Protein AF-A0AAN6DEC3-F1 (afdb_monomer)

Secondary structure (DSSP, 8-state):
-PPP----EE---GGGGGGEESS---SHHHHHHHHHHHEESPPPHHHHHHS-PPEEHHHHHHHHHHHHHT--EEEEEEEESS---BTTSS-SS-TT--B-S-EE-HHHHHHHHHHHHHHHHHTT--EEEEEES-HHHHHHHHHHH--STT-EEETT--S-HHHHHHHHHH-TT-EE---IIIIIHHHHHHHHHHHHHTT--

Solvent-accessible surface area (backbone atoms only — not comparable to full-atom values): 11389 Å² total; per-residue (Å²): 131,84,76,79,84,82,74,54,58,51,60,61,40,44,89,54,45,78,49,47,29,97,54,86,50,91,47,73,68,51,39,51,50,52,48,50,73,41,26,46,56,70,68,51,72,68,37,58,68,43,35,74,76,37,40,38,42,69,64,51,48,58,50,50,54,59,51,49,75,82,43,57,37,33,15,51,24,28,47,54,70,77,60,47,45,29,38,58,44,54,91,64,92,72,79,84,59,54,67,42,85,27,21,65,36,67,67,59,32,47,53,56,32,52,54,53,46,50,52,25,53,77,68,72,31,45,34,38,32,43,55,37,94,44,62,67,65,51,48,53,55,44,65,73,63,49,81,67,70,58,31,51,27,35,40,56,60,74,70,55,54,72,63,45,51,54,46,46,74,77,22,79,55,62,41,73,43,78,40,66,87,74,28,47,80,77,40,41,71,41,53,52,53,57,61,50,54,70,77,78,114

Sequence (201 aa):
MQVPAVIPSYGIHPWYSHLFSFVPVNTEEEKRKHYHEILNPAPTEELLTNLPMPIYLEDHIRTIERYLEAGGTIGEIGLDKVFRVPNSGFMGPLEGSGLSSCRVSMDHQVSIFETFLRMAQAKNKPVSIHCVGCHGKLFDSVQKIVKSPGLVTLHSYSGSYDQFKLWMKQYPDIRLSVSKVLNLDRYKDTLQKISIAKNDI

Foldseek 3Di:
DPDPDDADAAADAQLCLLLADCDAFDDLVSLQVSQQVFKPPGDDPLLSVLADGRDYVVVVVVVVVVVCVVPHAHDDAEDAPPDAQFSNNHDDPPPDRGGDPMDTHRVSSLVRRLVSLQVCQVVVGAYEYEDDPPLVSRLVSNLVRHQDAQRAEYEQDDDALVSVVSVCVRHVNYHYDHDCVRDCVPPVVRVVVVVVVVVVD

Mean predicted aligned error: 5.82 Å

Nearest PDB structures (foldseek):
  1j6o-assembly1_A  TM=8.241E-01  e=1.339E-04  Thermotoga maritima
  2gzx-assembly2_B  TM=8.456E-01  e=1.256E-04  Staphylococcus aureus subsp. aureus MW2
  8efg-assembly1_A  TM=7.103E-01  e=9.881E-04  Homo sapiens
  3rcm-assembly1_A  TM=7.101E-01  e=1.765E-03  Pseudomonas putida KT2440
  2xio-assembly1_A  TM=4.792E-01  e=6.712E-04  Homo sapiens

Organism: Pichia angusta (NCBI:txid870730)

Structure (mmCIF, N/CA/C/O backbone):
data_AF-A0AAN6DEC3-F1
#
_entry.id   AF-A0AAN6DEC3-F1
#
loop_
_atom_site.group_PDB
_atom_site.id
_atom_site.type_symbol
_atom_site.label_atom_id
_atom_site.label_alt_id
_atom_site.label_comp_id
_atom_site.label_asy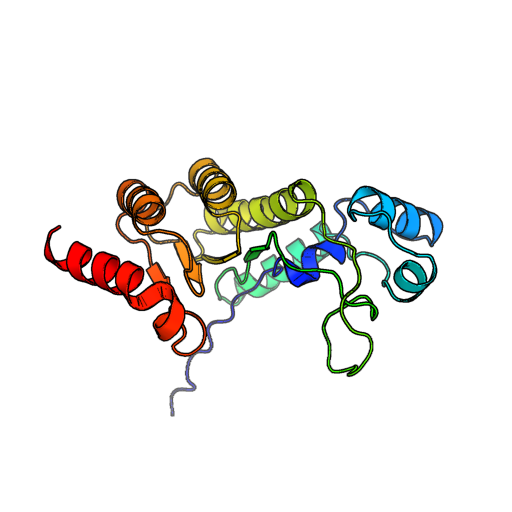m_id
_atom_site.label_entity_id
_atom_site.label_seq_id
_atom_site.pdbx_PDB_ins_code
_atom_site.Cartn_x
_atom_site.Cartn_y
_atom_site.Cartn_z
_atom_site.occupancy
_atom_site.B_iso_or_equiv
_atom_site.auth_seq_id
_atom_site.auth_comp_id
_atom_site.auth_asym_id
_atom_site.auth_atom_id
_atom_site.pdbx_PDB_model_num
ATOM 1 N N . MET A 1 1 ? 4.492 -25.015 28.027 1.00 47.81 1 MET A N 1
ATOM 2 C CA . MET A 1 1 ? 4.536 -23.578 27.682 1.00 47.81 1 MET A CA 1
ATOM 3 C C . MET A 1 1 ? 3.671 -23.376 26.455 1.00 47.81 1 MET A C 1
ATOM 5 O O . MET A 1 1 ? 3.888 -24.073 25.473 1.00 47.81 1 MET A O 1
ATOM 9 N N . GLN A 1 2 ? 2.654 -22.521 26.531 1.00 50.44 2 GLN A N 1
ATOM 10 C CA . GLN A 1 2 ? 1.834 -22.176 25.371 1.00 50.44 2 GLN A CA 1
ATOM 11 C C . GLN A 1 2 ? 2.711 -21.317 24.454 1.00 50.44 2 GLN A C 1
ATOM 13 O O . GLN A 1 2 ? 3.199 -20.273 24.884 1.00 50.44 2 GLN A O 1
ATOM 18 N N . VAL A 1 3 ? 3.008 -21.799 23.247 1.00 52.06 3 VAL A N 1
ATOM 19 C CA . VAL A 1 3 ? 3.747 -21.005 22.257 1.00 52.06 3 VAL A CA 1
ATOM 20 C C . VAL A 1 3 ? 2.911 -19.747 21.993 1.00 52.06 3 VAL A C 1
ATOM 22 O O . VAL A 1 3 ? 1.715 -19.893 21.724 1.00 52.06 3 VAL A O 1
ATOM 25 N N . PRO A 1 4 ? 3.465 -18.527 22.120 1.00 53.12 4 PRO A N 1
ATOM 26 C CA . PRO A 1 4 ? 2.698 -17.322 21.844 1.00 53.12 4 PRO A CA 1
ATOM 27 C C . PRO A 1 4 ? 2.177 -17.372 20.405 1.00 53.12 4 PRO A C 1
ATOM 29 O O . PRO A 1 4 ? 2.936 -17.627 19.469 1.00 53.12 4 PRO A O 1
ATOM 32 N N . ALA A 1 5 ? 0.871 -17.165 20.238 1.00 79.88 5 ALA A N 1
ATOM 33 C CA . ALA A 1 5 ? 0.244 -17.134 18.927 1.00 79.88 5 ALA A CA 1
ATOM 34 C C . ALA A 1 5 ? 0.744 -15.897 18.167 1.00 79.88 5 ALA A C 1
ATOM 36 O O . ALA A 1 5 ? 0.392 -14.765 18.498 1.00 79.88 5 ALA A O 1
ATOM 37 N N . VAL A 1 6 ? 1.591 -16.112 17.162 1.00 85.19 6 VAL A N 1
ATOM 38 C CA . VAL A 1 6 ? 2.001 -15.061 16.228 1.00 85.19 6 VAL A CA 1
ATOM 39 C C . VAL A 1 6 ? 0.853 -14.835 15.248 1.00 85.19 6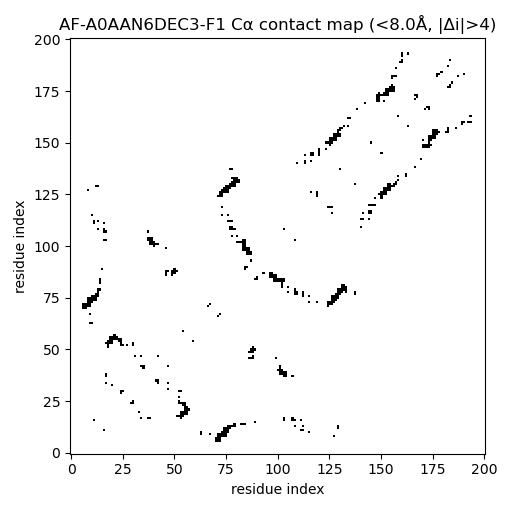 VAL A C 1
ATOM 41 O O . VAL A 1 6 ? 0.439 -15.766 14.563 1.00 85.19 6 VAL A O 1
ATOM 44 N N . ILE A 1 7 ? 0.338 -13.605 15.178 1.00 89.38 7 ILE A N 1
ATOM 45 C CA . ILE A 1 7 ? -0.691 -13.210 14.208 1.00 89.38 7 ILE A CA 1
ATOM 46 C C . ILE A 1 7 ? -0.013 -12.365 13.120 1.00 89.38 7 ILE A C 1
ATOM 48 O O . ILE A 1 7 ? 0.288 -11.194 13.364 1.00 89.38 7 ILE A O 1
ATOM 52 N N . PRO A 1 8 ? 0.270 -12.939 11.940 1.00 93.56 8 PRO A N 1
ATOM 53 C CA . PRO A 1 8 ? 0.904 -12.210 10.850 1.00 93.56 8 PRO A CA 1
ATOM 54 C C . PRO A 1 8 ? -0.086 -11.269 10.156 1.00 93.56 8 PRO A C 1
ATOM 56 O O . PRO A 1 8 ? -1.290 -11.528 10.112 1.00 93.56 8 PRO A O 1
ATOM 59 N N . SER A 1 9 ? 0.440 -10.186 9.582 1.00 94.94 9 SER A N 1
ATOM 60 C CA . SER A 1 9 ? -0.286 -9.332 8.638 1.00 94.94 9 SER A CA 1
ATOM 61 C C . SER A 1 9 ? 0.292 -9.511 7.241 1.00 94.94 9 SER A C 1
ATOM 63 O O . SER A 1 9 ? 1.513 -9.558 7.091 1.00 94.94 9 SER A O 1
ATOM 65 N N . TYR A 1 10 ? -0.579 -9.601 6.238 1.00 97.12 10 TYR A N 1
ATOM 66 C CA . TYR A 1 10 ? -0.183 -9.762 4.841 1.00 97.12 10 TYR A CA 1
ATOM 67 C C . TYR A 1 10 ? -0.698 -8.606 3.984 1.00 97.12 10 TYR A C 1
ATOM 69 O O . TYR A 1 10 ? -1.881 -8.263 4.028 1.00 97.12 10 TYR A O 1
ATOM 77 N N . GLY A 1 11 ? 0.182 -7.996 3.197 1.00 97.06 11 GLY A N 1
ATOM 78 C CA . GLY A 1 11 ? -0.135 -6.801 2.428 1.00 97.06 11 GLY A CA 1
ATOM 79 C C . GLY A 1 11 ? 1.033 -6.327 1.575 1.00 97.06 11 GLY A C 1
ATOM 80 O O . GLY A 1 11 ? 2.146 -6.839 1.687 1.00 97.06 11 GLY A O 1
ATOM 81 N N . ILE A 1 12 ? 0.766 -5.321 0.745 1.00 98.06 12 ILE A N 1
ATOM 82 C CA . ILE A 1 12 ? 1.788 -4.571 0.015 1.00 98.06 12 ILE A CA 1
ATOM 83 C C . ILE A 1 12 ? 1.875 -3.172 0.619 1.00 98.06 12 ILE A C 1
ATOM 85 O O . ILE A 1 12 ? 0.970 -2.350 0.446 1.00 98.06 12 ILE A O 1
ATOM 89 N N . HIS A 1 13 ? 2.990 -2.890 1.292 1.00 97.69 13 HIS A N 1
ATOM 90 C CA . HIS A 1 13 ? 3.284 -1.544 1.772 1.00 97.69 13 HIS A CA 1
ATOM 91 C C . HIS A 1 13 ? 3.466 -0.600 0.567 1.00 97.69 13 HIS A C 1
ATOM 93 O O . HIS A 1 13 ? 4.107 -1.002 -0.410 1.00 97.69 13 HIS A O 1
ATOM 99 N N . PRO A 1 14 ? 2.978 0.659 0.600 1.00 97.56 14 PRO A N 1
ATOM 100 C CA . PRO A 1 14 ? 3.030 1.574 -0.551 1.00 97.56 14 PRO A CA 1
ATOM 101 C C . PRO A 1 14 ? 4.435 1.792 -1.123 1.00 97.56 14 PRO A C 1
ATOM 103 O O . PRO A 1 14 ? 4.586 2.035 -2.318 1.00 97.56 14 PRO A O 1
ATOM 106 N N . TRP A 1 15 ? 5.470 1.636 -0.302 1.00 96.19 15 TRP A N 1
ATOM 107 C CA . TRP A 1 15 ? 6.874 1.692 -0.728 1.00 96.19 15 TRP A CA 1
ATOM 108 C C . TRP A 1 15 ? 7.273 0.635 -1.759 1.00 96.19 15 TRP A C 1
ATOM 110 O O . TRP A 1 15 ? 8.240 0.834 -2.485 1.00 96.19 15 TRP A O 1
ATOM 120 N N . TYR A 1 16 ? 6.548 -0.479 -1.820 1.00 97.44 16 TYR A N 1
ATOM 121 C CA . TYR A 1 16 ? 6.802 -1.577 -2.751 1.00 97.44 16 TYR A CA 1
ATOM 122 C C . TYR A 1 16 ? 5.736 -1.673 -3.844 1.00 97.44 16 TYR A C 1
ATOM 124 O O . TYR A 1 16 ? 5.770 -2.598 -4.644 1.00 97.44 16 TYR A O 1
ATOM 132 N N . SER A 1 17 ? 4.790 -0.730 -3.900 1.00 98.06 17 SER A N 1
ATOM 133 C CA . SER A 1 17 ? 3.681 -0.749 -4.865 1.00 98.06 17 SER A CA 1
ATOM 134 C C . SER A 1 17 ? 4.140 -0.750 -6.329 1.00 98.06 17 SER A C 1
ATOM 136 O O . SER A 1 17 ? 3.476 -1.341 -7.176 1.00 98.06 17 SER A O 1
ATOM 138 N N . HIS A 1 18 ? 5.300 -0.159 -6.636 1.00 98.12 18 HIS A N 1
ATOM 139 C CA . HIS A 1 18 ? 5.884 -0.190 -7.980 1.00 98.12 18 HIS A CA 1
ATOM 140 C C . HIS A 1 18 ? 6.372 -1.569 -8.410 1.00 98.12 18 HIS A C 1
ATOM 142 O O . HIS A 1 18 ? 6.595 -1.787 -9.590 1.00 98.12 18 HIS A O 1
ATOM 148 N N . LEU A 1 19 ? 6.555 -2.508 -7.486 1.00 98.00 19 LEU A N 1
ATOM 149 C CA . LEU A 1 19 ? 6.985 -3.862 -7.827 1.00 98.00 19 LEU A CA 1
ATOM 150 C C . LEU A 1 19 ? 5.841 -4.725 -8.369 1.00 98.00 19 LEU A C 1
ATOM 152 O O . LEU A 1 19 ? 6.076 -5.891 -8.665 1.00 98.00 19 LEU A O 1
ATOM 156 N N . PHE A 1 20 ? 4.622 -4.190 -8.481 1.00 98.62 20 PHE A N 1
ATOM 157 C CA . PHE A 1 20 ? 3.431 -4.951 -8.844 1.00 98.62 20 PHE A CA 1
ATOM 158 C C . PHE A 1 20 ? 2.724 -4.376 -10.067 1.00 98.62 20 PHE A C 1
ATOM 160 O O . PHE A 1 20 ? 2.549 -3.164 -10.187 1.00 98.62 20 PHE A O 1
ATOM 167 N N . SER A 1 21 ? 2.245 -5.274 -10.927 1.00 98.56 21 SER A N 1
ATOM 168 C CA . SER A 1 21 ? 1.471 -4.966 -12.129 1.00 98.56 21 SER A CA 1
ATOM 169 C C . SER A 1 21 ? 0.110 -5.665 -12.108 1.00 98.56 21 SER A C 1
ATOM 171 O O . SER A 1 21 ? -0.006 -6.789 -11.626 1.00 98.56 21 SER A O 1
ATOM 173 N N . PHE A 1 22 ? -0.907 -5.013 -12.675 1.00 98.44 22 PHE A N 1
ATOM 174 C CA . PHE A 1 22 ? -2.253 -5.573 -12.893 1.00 98.44 22 PHE A CA 1
ATOM 175 C C . PHE A 1 22 ? -2.365 -6.405 -14.177 1.00 98.44 22 PHE A C 1
ATOM 177 O O . PHE A 1 22 ? -3.416 -6.964 -14.478 1.00 98.44 22 PHE A O 1
ATOM 184 N N . VAL A 1 23 ? -1.292 -6.463 -14.965 1.00 97.69 23 VAL A N 1
ATOM 185 C CA . VAL A 1 23 ? -1.178 -7.321 -16.147 1.00 97.69 23 VAL A CA 1
ATOM 186 C C . VAL A 1 23 ? 0.123 -8.118 -16.071 1.00 97.69 23 VAL A C 1
ATOM 188 O O . VAL A 1 23 ? 1.100 -7.608 -15.510 1.00 97.69 23 VAL A O 1
ATOM 191 N N . PRO A 1 24 ? 0.176 -9.342 -16.620 1.00 97.94 24 PRO A N 1
ATOM 192 C CA . PRO A 1 24 ? 1.424 -10.091 -16.701 1.00 97.94 24 PRO A CA 1
ATOM 193 C C . PRO A 1 24 ? 2.493 -9.304 -17.468 1.00 97.94 24 PRO A C 1
ATOM 195 O O . PRO A 1 24 ? 2.210 -8.753 -18.530 1.00 97.94 24 PRO A O 1
ATOM 198 N N . VAL A 1 25 ? 3.713 -9.272 -16.933 1.00 97.50 25 VAL A N 1
ATOM 199 C CA . VAL A 1 25 ? 4.882 -8.638 -17.555 1.00 97.50 25 VAL A CA 1
ATOM 200 C C . VAL A 1 25 ? 5.955 -9.709 -17.696 1.00 97.50 25 VAL A C 1
ATOM 202 O O . VAL A 1 25 ? 6.420 -10.243 -16.692 1.00 97.50 25 VAL A O 1
ATOM 205 N N . ASN A 1 26 ? 6.316 -10.060 -18.930 1.00 96.69 26 ASN A N 1
ATOM 206 C CA . ASN A 1 26 ? 7.203 -11.194 -19.215 1.00 96.69 26 ASN A CA 1
ATOM 207 C C . ASN A 1 26 ? 8.437 -10.802 -20.035 1.00 96.69 26 ASN A C 1
ATOM 209 O O . ASN A 1 26 ? 9.355 -11.606 -20.195 1.00 96.69 26 ASN A O 1
ATOM 213 N N . THR A 1 27 ? 8.473 -9.577 -20.556 1.00 98.12 27 THR A N 1
ATOM 214 C CA . THR A 1 27 ? 9.559 -9.070 -21.396 1.00 98.12 27 THR A CA 1
ATOM 215 C C . THR A 1 27 ? 10.131 -7.764 -20.854 1.00 98.12 27 THR A C 1
ATOM 217 O O . THR A 1 27 ? 9.484 -7.021 -20.115 1.00 98.12 27 THR A O 1
ATOM 220 N N . GLU A 1 28 ? 11.360 -7.449 -21.259 1.00 97.81 28 GLU A N 1
ATOM 221 C CA . GLU A 1 28 ? 12.019 -6.190 -20.899 1.00 97.81 28 GLU A CA 1
ATOM 222 C C . GLU A 1 28 ? 11.305 -4.957 -21.478 1.00 97.81 28 GLU A C 1
ATOM 224 O O . GLU A 1 28 ? 11.294 -3.898 -20.851 1.00 97.81 28 GLU A O 1
ATOM 229 N N . GLU A 1 29 ? 10.670 -5.084 -22.646 1.00 98.12 29 GLU A N 1
ATOM 230 C CA . GLU A 1 29 ? 9.872 -4.009 -23.248 1.00 98.12 29 GLU A CA 1
ATOM 231 C C . GLU A 1 29 ? 8.617 -3.715 -22.415 1.00 98.12 29 GLU A C 1
ATOM 233 O O . GLU A 1 29 ? 8.357 -2.561 -22.066 1.00 98.12 29 GLU A O 1
ATOM 238 N N . GLU A 1 30 ? 7.881 -4.755 -22.009 1.00 98.50 30 GLU A N 1
ATOM 239 C CA . GLU A 1 30 ? 6.718 -4.612 -21.128 1.00 98.50 30 GLU A CA 1
ATOM 240 C C . GLU A 1 30 ? 7.121 -4.062 -19.752 1.00 98.50 30 GLU A C 1
ATOM 242 O O . GLU A 1 30 ? 6.424 -3.201 -19.213 1.00 98.50 30 GLU A O 1
ATOM 247 N N . LYS A 1 31 ? 8.268 -4.494 -19.204 1.00 98.38 31 LYS A N 1
ATOM 248 C CA . LYS A 1 31 ? 8.827 -3.958 -17.952 1.00 98.38 31 LYS A CA 1
ATOM 249 C C . LYS A 1 31 ? 9.044 -2.452 -18.044 1.00 98.38 31 LYS A C 1
ATOM 251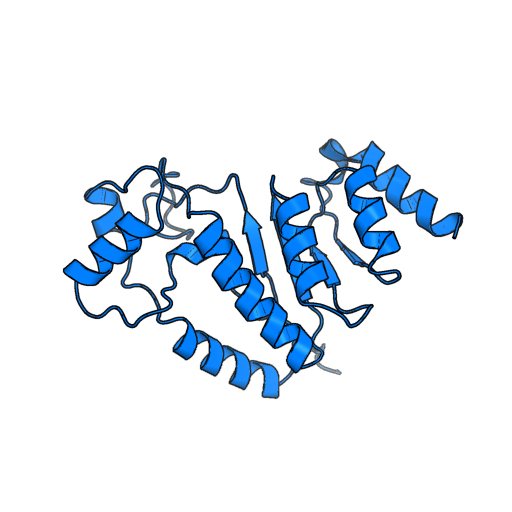 O O . LYS A 1 31 ? 8.600 -1.701 -17.175 1.00 98.38 31 LYS A O 1
ATOM 256 N N . ARG A 1 32 ? 9.723 -2.002 -19.101 1.00 98.38 32 ARG A N 1
ATOM 257 C CA . ARG A 1 32 ? 10.001 -0.580 -19.342 1.00 98.38 32 ARG A CA 1
ATOM 258 C C . ARG A 1 32 ? 8.712 0.213 -19.476 1.00 98.38 32 ARG A C 1
ATOM 260 O O . ARG A 1 32 ? 8.569 1.242 -18.820 1.00 98.38 32 ARG A O 1
ATOM 267 N N . LYS A 1 33 ? 7.764 -0.292 -20.268 1.00 98.44 33 LYS A N 1
ATOM 268 C CA . LYS A 1 33 ? 6.444 0.318 -20.437 1.00 98.44 33 LYS A CA 1
ATOM 269 C C . LYS A 1 33 ? 5.727 0.482 -19.095 1.00 98.44 33 LYS A C 1
ATOM 271 O O . LYS A 1 33 ? 5.336 1.596 -18.762 1.00 98.44 33 LYS A O 1
ATOM 276 N N . HIS A 1 34 ? 5.640 -0.584 -18.300 1.00 98.56 34 HIS A N 1
ATOM 277 C CA . HIS A 1 34 ? 5.010 -0.554 -16.982 1.00 98.56 34 HIS A CA 1
ATOM 278 C C . HIS A 1 34 ? 5.617 0.532 -16.083 1.00 98.56 34 HIS A C 1
ATOM 280 O O . HIS A 1 34 ? 4.899 1.382 -15.561 1.00 98.56 34 HIS A O 1
ATOM 286 N N . TYR A 1 35 ? 6.946 0.558 -15.937 1.00 98.56 35 TYR A N 1
ATOM 287 C CA . TYR A 1 35 ? 7.601 1.540 -15.072 1.00 98.56 35 TYR A CA 1
ATOM 288 C C . TYR A 1 35 ? 7.497 2.976 -15.589 1.00 98.56 35 TYR A C 1
ATOM 290 O O . TYR A 1 35 ? 7.357 3.891 -14.779 1.00 98.56 35 TYR A O 1
ATOM 298 N N . HIS A 1 36 ? 7.514 3.196 -16.905 1.00 98.50 36 HIS A N 1
ATOM 299 C CA . HIS A 1 36 ? 7.251 4.518 -17.479 1.00 98.50 36 HIS A CA 1
ATOM 300 C C . HIS A 1 36 ? 5.820 5.004 -17.225 1.00 98.50 36 HIS A C 1
ATOM 302 O O . HIS A 1 36 ? 5.616 6.202 -17.050 1.00 98.50 36 HIS A O 1
ATOM 308 N N . GLU A 1 37 ? 4.840 4.101 -17.192 1.00 98.44 37 GLU A N 1
ATOM 309 C CA . GLU A 1 37 ? 3.439 4.442 -16.934 1.00 98.44 37 GLU A CA 1
ATOM 310 C C . GLU A 1 37 ? 3.187 4.800 -15.464 1.00 98.44 37 GLU A C 1
ATOM 312 O O . GLU A 1 37 ? 2.420 5.720 -15.170 1.00 98.44 37 GLU A O 1
ATOM 317 N N . ILE A 1 38 ? 3.823 4.088 -14.528 1.00 98.44 38 ILE A N 1
ATOM 318 C CA . ILE A 1 38 ? 3.517 4.235 -13.099 1.00 98.44 38 ILE A CA 1
ATOM 319 C C . ILE A 1 38 ? 4.483 5.142 -12.336 1.00 98.44 38 ILE A C 1
ATOM 321 O O . ILE A 1 38 ? 4.173 5.498 -11.201 1.00 98.44 38 ILE A O 1
ATOM 325 N N . LEU A 1 39 ? 5.645 5.505 -12.888 1.00 98.44 39 LEU A N 1
ATOM 326 C CA . LEU A 1 39 ? 6.629 6.345 -12.199 1.00 98.44 39 LEU A CA 1
ATOM 327 C C . LEU A 1 39 ? 6.639 7.777 -12.738 1.00 98.44 39 LEU A C 1
ATOM 329 O O . LEU A 1 39 ? 6.649 8.014 -13.942 1.00 98.44 39 LEU A O 1
ATOM 333 N N . ASN A 1 40 ? 6.678 8.742 -11.818 1.00 96.94 40 ASN A N 1
ATOM 334 C CA . ASN A 1 40 ? 6.791 10.161 -12.138 1.00 96.94 40 ASN A CA 1
ATOM 335 C C . ASN A 1 40 ? 7.842 10.863 -11.247 1.00 96.94 40 ASN A C 1
ATOM 337 O O . ASN A 1 40 ? 7.754 10.755 -10.016 1.00 96.94 40 ASN A O 1
ATOM 341 N N . PRO A 1 41 ? 8.803 11.625 -11.811 1.00 97.38 41 PRO A N 1
ATOM 342 C CA . PRO A 1 41 ? 9.109 11.751 -13.245 1.00 97.38 41 PRO A CA 1
ATOM 343 C C . PRO A 1 41 ? 9.465 10.404 -13.888 1.00 97.38 41 PRO A C 1
ATOM 345 O O . PRO A 1 41 ? 9.646 9.416 -13.179 1.00 97.38 41 PRO A O 1
ATOM 348 N N . ALA A 1 42 ? 9.542 10.375 -15.222 1.00 96.81 42 ALA A N 1
ATOM 349 C CA . ALA A 1 42 ? 9.923 9.174 -15.957 1.00 96.81 42 ALA A CA 1
ATOM 350 C C . ALA A 1 42 ? 11.271 8.618 -15.440 1.00 96.81 42 ALA A C 1
ATOM 352 O O . ALA A 1 42 ? 12.191 9.406 -15.183 1.00 96.81 42 ALA A O 1
ATOM 353 N N . PRO A 1 43 ? 11.397 7.288 -15.275 1.00 97.38 43 PRO A N 1
ATOM 354 C CA . PRO A 1 43 ? 12.601 6.668 -14.739 1.00 97.38 43 PRO A CA 1
ATOM 355 C C . PRO A 1 43 ? 13.784 6.796 -15.703 1.00 97.38 43 PRO A C 1
ATOM 357 O O . PRO A 1 43 ? 13.616 6.844 -16.920 1.00 97.38 43 PRO A O 1
ATOM 360 N N . THR A 1 44 ? 14.996 6.843 -15.146 1.00 96.56 44 THR A N 1
ATOM 361 C CA . THR A 1 44 ? 16.238 6.779 -15.925 1.00 96.56 44 THR A CA 1
ATOM 362 C C . THR A 1 44 ? 16.522 5.344 -16.371 1.00 96.56 44 THR A C 1
ATOM 364 O O . THR A 1 44 ? 16.067 4.386 -15.747 1.00 96.56 44 THR A O 1
ATOM 367 N N . GLU A 1 45 ? 17.344 5.183 -17.408 1.00 95.56 45 GLU A N 1
ATOM 368 C CA . GLU A 1 45 ? 17.809 3.867 -17.875 1.00 95.56 45 GLU A CA 1
ATOM 369 C C . GLU A 1 45 ? 18.540 3.067 -16.787 1.00 95.56 45 GLU A C 1
ATOM 371 O O . GLU A 1 45 ? 18.370 1.852 -16.672 1.00 95.56 45 GLU A O 1
ATOM 376 N N . GLU A 1 46 ? 19.310 3.756 -15.944 1.00 94.31 46 GLU A N 1
ATOM 377 C CA . GLU A 1 46 ? 19.982 3.154 -14.791 1.00 94.31 46 GLU A CA 1
ATOM 378 C C . GLU A 1 46 ? 18.966 2.585 -13.791 1.00 94.31 46 GLU A C 1
ATOM 380 O O . GLU A 1 46 ? 19.072 1.429 -13.382 1.00 94.31 46 GLU A O 1
ATOM 385 N N . LEU A 1 47 ? 17.927 3.358 -13.453 1.00 95.44 47 LEU A N 1
ATOM 386 C CA . LEU A 1 47 ? 16.877 2.895 -12.550 1.00 95.44 47 LEU A CA 1
ATOM 387 C C . LEU A 1 47 ? 16.098 1.718 -13.156 1.00 95.44 47 LEU A C 1
ATOM 389 O O . LEU A 1 47 ? 15.844 0.741 -12.460 1.00 95.44 47 LEU A O 1
ATOM 393 N N . LEU A 1 48 ? 15.755 1.778 -14.446 1.00 96.75 48 LEU A N 1
ATOM 394 C CA . LEU A 1 48 ? 15.069 0.691 -15.159 1.00 96.75 48 LEU A CA 1
ATOM 395 C C . LEU A 1 48 ? 15.879 -0.610 -15.184 1.00 96.75 48 LEU A C 1
ATOM 397 O O . LEU A 1 48 ? 15.293 -1.692 -15.155 1.00 96.75 48 LEU A O 1
ATOM 401 N N . THR A 1 49 ? 17.208 -0.509 -15.220 1.00 94.94 49 THR A N 1
ATOM 402 C CA . THR A 1 49 ? 18.110 -1.667 -15.155 1.00 94.94 49 THR A CA 1
ATOM 403 C C . THR A 1 49 ? 18.083 -2.316 -13.771 1.00 94.94 49 THR A C 1
ATOM 405 O O . THR A 1 49 ? 18.082 -3.541 -13.667 1.00 94.94 49 THR A O 1
ATOM 408 N N . ASN A 1 50 ? 18.009 -1.507 -12.711 1.00 94.19 50 ASN A N 1
ATOM 409 C CA . ASN A 1 50 ? 17.967 -1.987 -11.328 1.00 94.19 50 ASN A CA 1
ATOM 410 C C . ASN A 1 50 ? 16.574 -2.473 -10.893 1.00 94.19 50 ASN A C 1
ATOM 412 O O . ASN A 1 50 ? 16.450 -3.231 -9.930 1.00 94.19 50 ASN A O 1
ATOM 416 N N . LEU A 1 51 ? 15.516 -2.025 -11.570 1.00 95.81 51 LEU A N 1
ATOM 417 C CA . LEU A 1 51 ? 14.151 -2.446 -11.287 1.00 95.81 51 LEU A CA 1
ATOM 418 C C . LEU A 1 51 ? 13.902 -3.889 -11.775 1.00 95.81 51 LEU A C 1
ATOM 420 O O . LEU A 1 51 ? 14.214 -4.221 -12.926 1.00 95.81 51 LEU A O 1
ATOM 424 N N . PRO A 1 52 ? 13.329 -4.758 -10.921 1.00 95.94 52 PRO A N 1
ATOM 425 C CA . PRO A 1 52 ? 13.063 -6.147 -11.278 1.00 95.94 52 PRO A CA 1
ATOM 426 C C . PRO A 1 52 ? 11.875 -6.264 -12.241 1.00 95.94 52 PRO A C 1
ATOM 428 O O . PRO A 1 52 ? 11.178 -5.293 -12.520 1.00 95.94 52 PRO A O 1
ATOM 431 N N . MET A 1 53 ? 11.605 -7.476 -12.730 1.00 97.56 53 MET A N 1
ATOM 432 C CA . MET A 1 53 ? 10.344 -7.750 -13.422 1.00 97.56 53 MET A CA 1
ATOM 433 C C . MET A 1 53 ? 9.165 -7.550 -12.445 1.00 97.56 53 MET A C 1
ATOM 435 O O . MET A 1 53 ? 9.212 -8.112 -11.344 1.00 97.56 53 MET A O 1
ATOM 439 N N . PRO A 1 54 ? 8.124 -6.774 -12.802 1.00 98.12 54 PRO A N 1
ATOM 440 C CA . PRO A 1 54 ? 6.953 -6.582 -11.959 1.00 98.12 54 PRO A CA 1
ATOM 441 C C . PRO A 1 54 ? 6.261 -7.906 -11.641 1.00 98.12 54 PRO A C 1
ATOM 443 O O . PRO A 1 54 ? 6.042 -8.749 -12.509 1.00 98.12 54 PRO A O 1
ATOM 446 N N . ILE A 1 55 ? 5.873 -8.065 -10.383 1.00 98.31 55 ILE A N 1
ATOM 447 C CA . ILE A 1 55 ? 5.105 -9.204 -9.901 1.00 98.31 55 ILE A CA 1
ATOM 448 C C . ILE A 1 55 ? 3.658 -9.026 -10.356 1.00 98.31 55 ILE A C 1
ATOM 450 O O . ILE A 1 55 ? 3.043 -7.984 -10.114 1.00 98.31 55 ILE A O 1
ATOM 454 N N . TYR A 1 56 ? 3.091 -10.056 -10.981 1.00 98.56 56 TYR A N 1
ATOM 455 C CA . TYR A 1 56 ? 1.677 -10.045 -11.330 1.00 98.56 56 TYR A CA 1
ATOM 456 C C . TYR A 1 56 ? 0.822 -10.076 -10.054 1.00 98.56 56 TYR A C 1
ATOM 458 O O . TYR A 1 56 ? 0.929 -10.993 -9.231 1.00 98.56 56 TYR A O 1
ATOM 466 N N . LEU A 1 57 ? 0.012 -9.037 -9.851 1.00 98.50 57 LEU A N 1
ATOM 467 C CA . LEU A 1 57 ? -0.679 -8.791 -8.589 1.00 98.50 57 LEU A CA 1
ATOM 468 C C . LEU A 1 57 ? -1.649 -9.924 -8.240 1.00 98.50 57 LEU A C 1
ATOM 470 O O . LEU A 1 57 ? -1.713 -10.343 -7.086 1.00 98.50 57 LEU A O 1
ATOM 474 N N . GLU A 1 58 ? -2.364 -10.461 -9.222 1.00 98.19 58 GLU A N 1
ATOM 475 C CA . GLU A 1 58 ? -3.328 -11.542 -9.041 1.00 98.19 58 GLU A CA 1
ATOM 476 C C . GLU A 1 58 ? -2.663 -12.825 -8.519 1.00 98.19 58 GLU A C 1
ATOM 478 O O . GLU A 1 58 ? -3.244 -13.530 -7.691 1.00 98.19 58 GLU A O 1
ATOM 483 N N . ASP A 1 59 ? -1.431 -13.123 -8.936 1.00 97.88 59 ASP A N 1
ATOM 484 C CA . ASP A 1 59 ? -0.666 -14.276 -8.442 1.00 97.88 59 ASP A CA 1
ATOM 485 C C . ASP A 1 59 ? -0.258 -14.080 -6.977 1.00 97.88 59 ASP A C 1
ATOM 487 O O . ASP A 1 59 ? -0.340 -15.001 -6.149 1.00 97.88 59 ASP A O 1
ATOM 491 N N . HIS A 1 60 ? 0.139 -12.853 -6.636 1.00 97.81 60 HIS A N 1
ATOM 492 C CA . HIS A 1 60 ? 0.467 -12.474 -5.269 1.00 97.81 60 HIS A CA 1
ATOM 493 C C . HIS A 1 60 ? -0.768 -12.521 -4.356 1.00 97.81 60 HIS A C 1
ATOM 495 O O . HIS A 1 60 ? -0.704 -13.085 -3.263 1.00 97.81 60 HIS A O 1
ATO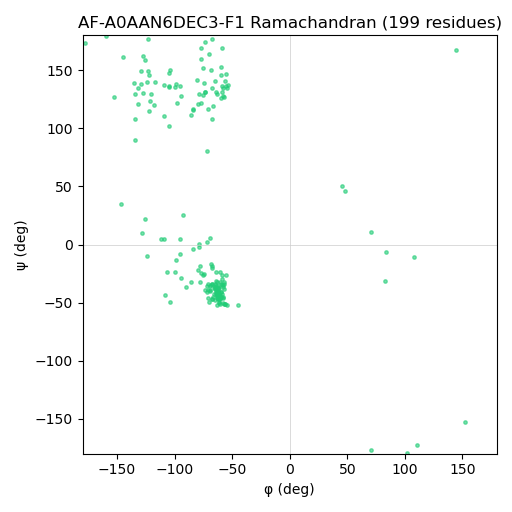M 501 N N . ILE A 1 61 ? -1.915 -12.029 -4.832 1.00 97.88 61 ILE A N 1
ATOM 502 C CA . ILE A 1 61 ? -3.207 -12.107 -4.141 1.00 97.88 61 ILE A CA 1
ATOM 503 C C . ILE A 1 61 ? -3.559 -13.555 -3.820 1.00 97.88 61 ILE A C 1
ATOM 505 O O . ILE A 1 61 ? -3.789 -13.864 -2.653 1.00 97.88 61 ILE A O 1
ATOM 509 N N . ARG A 1 62 ? -3.510 -14.465 -4.805 1.00 97.75 62 ARG A N 1
ATOM 510 C CA . ARG A 1 62 ? -3.790 -15.894 -4.565 1.00 97.75 62 ARG A CA 1
ATOM 511 C C . ARG A 1 62 ? -2.873 -16.488 -3.500 1.00 97.75 62 ARG A C 1
ATOM 513 O O . ARG A 1 62 ? -3.271 -17.387 -2.766 1.00 97.75 62 ARG A O 1
ATOM 520 N N . THR A 1 63 ? -1.638 -16.004 -3.409 1.00 96.56 63 THR A N 1
ATOM 521 C CA . THR A 1 63 ? -0.680 -16.436 -2.386 1.00 96.56 63 THR A CA 1
ATOM 522 C C . THR A 1 63 ? -1.062 -15.937 -0.995 1.00 96.56 63 THR A C 1
ATOM 524 O O . THR A 1 63 ? -1.091 -16.728 -0.054 1.00 96.56 63 THR A O 1
ATOM 527 N N . ILE A 1 64 ? -1.432 -14.664 -0.867 1.00 96.56 64 ILE A N 1
ATOM 528 C CA . ILE A 1 64 ? -1.914 -14.087 0.394 1.00 96.56 64 ILE A CA 1
ATOM 529 C C . ILE A 1 64 ? -3.207 -14.752 0.858 1.00 96.56 64 ILE A C 1
ATOM 531 O O . ILE A 1 64 ? -3.357 -15.024 2.045 1.00 96.56 64 ILE A O 1
ATOM 535 N N . GLU A 1 65 ? -4.130 -15.053 -0.056 1.00 96.19 65 GLU A N 1
ATOM 536 C CA . GLU A 1 65 ? -5.370 -15.744 0.294 1.00 96.19 65 GLU A CA 1
ATOM 537 C C . GLU A 1 65 ? -5.104 -17.101 0.945 1.00 96.19 65 GLU A C 1
ATOM 539 O O . GLU A 1 65 ? -5.702 -17.380 1.982 1.00 96.19 65 GLU A O 1
ATOM 544 N N . ARG A 1 66 ? -4.148 -17.881 0.419 1.00 95.38 66 ARG A N 1
ATOM 545 C CA . ARG A 1 66 ? -3.711 -19.141 1.044 1.00 95.38 66 ARG A CA 1
ATOM 546 C C . ARG A 1 66 ? -3.109 -18.925 2.430 1.00 95.38 66 ARG A C 1
ATOM 548 O O . ARG A 1 66 ? -3.369 -19.703 3.339 1.00 95.38 66 ARG A O 1
ATOM 555 N N . TYR A 1 67 ? -2.319 -17.870 2.633 1.00 93.19 67 TYR A N 1
ATOM 556 C CA . TYR A 1 67 ? -1.787 -17.573 3.967 1.00 93.19 67 TYR A CA 1
ATOM 557 C C . TYR A 1 67 ? -2.886 -17.193 4.961 1.00 93.19 67 TYR A C 1
ATOM 559 O O . TYR A 1 67 ? -2.844 -17.617 6.113 1.00 93.19 67 TYR A O 1
ATOM 567 N N . LEU A 1 68 ? -3.906 -16.464 4.507 1.00 92.88 68 LEU A N 1
ATOM 568 C CA . LEU A 1 68 ? -5.037 -16.058 5.341 1.00 92.88 68 LEU A CA 1
ATOM 569 C C . LEU A 1 68 ? -5.930 -17.227 5.787 1.00 92.88 68 LEU A C 1
ATOM 571 O O . LEU A 1 68 ? -6.635 -17.077 6.792 1.00 92.88 68 LEU A O 1
ATOM 575 N N . GLU A 1 69 ? -5.893 -18.374 5.096 1.00 91.06 69 GLU A N 1
ATOM 576 C CA . GLU A 1 69 ? -6.549 -19.621 5.531 1.00 91.06 69 GLU A CA 1
ATOM 577 C C . GLU A 1 69 ? -5.943 -20.154 6.836 1.00 91.06 69 GLU A C 1
ATOM 579 O O . GLU A 1 69 ? -6.670 -20.644 7.698 1.00 91.06 69 GLU A O 1
ATOM 584 N N . ALA A 1 70 ? -4.631 -19.980 7.029 1.00 88.94 70 ALA A N 1
ATOM 585 C CA . ALA A 1 70 ? -3.934 -20.332 8.267 1.00 88.94 70 ALA A CA 1
ATOM 586 C C . ALA A 1 70 ? -4.125 -19.291 9.392 1.00 88.94 70 ALA A C 1
ATOM 588 O O . ALA A 1 70 ? -3.644 -19.484 10.509 1.00 88.94 70 ALA A O 1
ATOM 589 N N . GLY A 1 71 ? -4.834 -18.192 9.118 1.00 89.38 71 GLY A N 1
ATOM 590 C CA . GLY A 1 71 ? -5.057 -17.084 10.044 1.00 89.38 71 GLY A CA 1
ATOM 591 C C . GLY A 1 71 ? -4.318 -15.805 9.643 1.00 89.38 71 GLY A C 1
ATOM 592 O O . GLY A 1 71 ? -3.770 -15.686 8.554 1.00 89.38 71 GLY A O 1
ATOM 593 N N . GLY A 1 72 ? -4.350 -14.802 10.522 1.00 92.50 72 GLY A N 1
ATOM 594 C CA . GLY A 1 72 ? -3.724 -13.499 10.277 1.00 92.50 72 GLY A CA 1
ATOM 595 C C . GLY A 1 72 ? -4.690 -12.386 9.864 1.00 92.50 72 GLY A C 1
ATOM 596 O O . GLY A 1 72 ? -5.914 -12.569 9.796 1.00 92.50 72 GLY A O 1
ATOM 597 N N . THR A 1 73 ? -4.102 -11.217 9.628 1.00 95.06 73 THR A N 1
ATOM 598 C CA . THR A 1 73 ? -4.742 -9.938 9.289 1.00 95.06 73 THR A CA 1
ATOM 599 C C . THR A 1 73 ? -4.197 -9.395 7.966 1.00 95.06 73 THR A C 1
ATOM 601 O O . THR A 1 73 ? -3.305 -9.988 7.358 1.00 95.06 73 THR A O 1
ATOM 604 N N . ILE A 1 74 ? -4.730 -8.269 7.493 1.00 97.12 74 ILE A N 1
ATOM 605 C CA . ILE A 1 74 ? -4.233 -7.605 6.282 1.00 97.12 74 ILE A CA 1
ATOM 606 C C . ILE A 1 74 ? -3.423 -6.370 6.665 1.00 97.12 74 ILE A C 1
ATOM 608 O O . ILE A 1 74 ? -3.800 -5.594 7.540 1.00 97.12 74 ILE A O 1
ATOM 612 N N . GLY A 1 75 ? -2.283 -6.190 6.017 1.00 96.25 75 GLY A N 1
ATOM 613 C CA . GLY A 1 75 ? -1.372 -5.092 6.293 1.00 96.25 75 GLY A CA 1
ATOM 614 C C . GLY A 1 75 ? 0.095 -5.501 6.153 1.00 96.25 75 GLY A C 1
ATOM 615 O O . GLY A 1 75 ? 0.415 -6.677 6.073 1.00 96.25 75 GLY A O 1
ATOM 616 N N . GLU A 1 76 ? 1.020 -4.557 6.134 1.00 96.94 76 GLU A N 1
ATOM 617 C CA . GLU A 1 76 ? 0.745 -3.122 6.069 1.00 96.94 76 GLU A CA 1
ATOM 618 C C . GLU A 1 76 ? 0.402 -2.713 4.629 1.00 96.94 76 GLU A C 1
ATOM 620 O O . GLU A 1 76 ? 1.107 -3.078 3.693 1.00 96.94 76 GLU A O 1
ATOM 625 N N . ILE A 1 77 ? -0.710 -1.997 4.447 1.00 98.38 77 ILE A N 1
ATOM 626 C CA . ILE A 1 77 ? -1.170 -1.470 3.151 1.00 98.38 77 ILE A CA 1
ATOM 627 C C . ILE A 1 77 ? -1.436 0.024 3.285 1.00 98.38 77 ILE A C 1
ATOM 629 O O . ILE A 1 77 ? -1.625 0.499 4.397 1.00 98.38 77 ILE A O 1
ATOM 633 N N . GLY A 1 78 ? -1.519 0.784 2.198 1.00 98.25 78 GLY A N 1
ATOM 634 C CA . GLY A 1 78 ? -1.902 2.191 2.306 1.00 98.25 78 GLY A CA 1
ATOM 635 C C . GLY A 1 78 ? -1.332 3.060 1.207 1.00 98.25 78 GLY A C 1
ATOM 636 O O . GLY A 1 78 ? -1.061 2.574 0.113 1.00 98.25 78 GLY A O 1
ATOM 637 N N . LEU A 1 79 ? -1.156 4.344 1.520 1.00 98.56 79 LEU A N 1
ATOM 638 C CA . LEU A 1 79 ? -0.700 5.362 0.575 1.00 98.56 79 LEU A CA 1
ATOM 639 C C . LEU A 1 79 ? 0.473 6.162 1.147 1.00 98.56 79 LEU A C 1
ATOM 641 O O . LEU A 1 79 ? 0.459 6.585 2.303 1.00 98.56 79 LEU A O 1
ATOM 645 N N . ASP A 1 80 ? 1.474 6.435 0.320 1.00 97.75 80 ASP A N 1
ATOM 646 C CA . ASP A 1 80 ? 2.606 7.281 0.676 1.00 97.75 80 ASP A CA 1
ATOM 647 C C . ASP A 1 80 ? 2.908 8.266 -0.456 1.00 97.75 80 ASP A C 1
ATOM 649 O O . ASP A 1 80 ? 3.406 7.904 -1.524 1.00 97.75 80 ASP A O 1
ATOM 653 N N . LYS A 1 81 ? 2.586 9.542 -0.221 1.00 96.81 81 LYS A N 1
ATOM 654 C CA . LYS A 1 81 ? 2.783 10.610 -1.208 1.00 96.81 81 LYS A CA 1
ATOM 655 C C . LYS A 1 81 ? 4.251 11.018 -1.346 1.00 96.81 81 LYS A C 1
ATOM 657 O O . LYS A 1 81 ? 4.633 11.586 -2.370 1.00 96.81 81 LYS A O 1
ATOM 662 N N . VAL A 1 82 ? 5.056 10.830 -0.302 1.00 94.81 82 VAL A N 1
ATOM 663 C CA . VAL A 1 82 ? 6.398 11.425 -0.223 1.00 94.81 82 VAL A CA 1
ATOM 664 C C . VAL A 1 82 ? 7.495 10.440 -0.592 1.00 94.81 82 VAL A C 1
ATOM 666 O O . VAL A 1 82 ? 8.558 10.888 -1.030 1.00 94.81 82 VAL A O 1
ATOM 669 N N . PHE A 1 83 ? 7.230 9.138 -0.458 1.00 95.38 83 PHE A N 1
ATOM 670 C CA . PHE A 1 83 ? 8.176 8.080 -0.774 1.00 95.38 83 PHE A CA 1
ATOM 671 C C . PHE A 1 83 ? 8.691 8.181 -2.210 1.00 95.38 83 PHE A C 1
ATOM 673 O O . PHE A 1 83 ? 7.936 8.420 -3.154 1.00 95.38 83 PHE A O 1
ATOM 680 N N . ARG A 1 84 ? 10.003 7.994 -2.356 1.00 96.00 84 ARG A N 1
ATOM 681 C CA . ARG A 1 84 ? 10.701 7.943 -3.639 1.00 96.00 84 ARG A CA 1
ATOM 682 C C . ARG A 1 84 ? 11.309 6.561 -3.800 1.00 96.00 84 ARG A C 1
ATOM 684 O O . ARG A 1 84 ? 11.835 6.020 -2.833 1.00 96.00 84 ARG A O 1
ATOM 691 N N . VAL A 1 85 ? 11.250 6.019 -5.011 1.00 95.56 85 VAL A N 1
ATOM 692 C CA . VAL A 1 85 ? 11.772 4.682 -5.313 1.00 95.56 85 VAL A CA 1
ATOM 693 C C . VAL A 1 85 ? 13.293 4.675 -5.094 1.00 95.56 85 VAL A C 1
ATOM 695 O O . VAL A 1 85 ? 13.962 5.593 -5.577 1.00 95.56 85 VAL A O 1
ATOM 698 N N . PRO A 1 86 ? 13.869 3.702 -4.368 1.00 94.06 86 PRO A N 1
ATOM 699 C CA . PRO A 1 86 ? 15.319 3.589 -4.206 1.00 94.06 86 PRO A CA 1
ATOM 700 C C . PRO A 1 86 ? 16.023 3.405 -5.551 1.00 94.06 86 PRO A C 1
ATOM 702 O O . PRO A 1 86 ? 15.494 2.725 -6.428 1.00 94.06 86 PRO A O 1
ATOM 705 N N . ASN A 1 87 ? 17.229 3.954 -5.719 1.00 92.25 87 ASN A N 1
ATOM 706 C CA . ASN A 1 87 ? 17.992 3.762 -6.962 1.00 92.25 87 ASN A CA 1
ATOM 707 C C . ASN A 1 87 ? 18.376 2.290 -7.190 1.00 92.25 87 ASN A C 1
ATOM 709 O O . ASN A 1 87 ? 18.539 1.868 -8.330 1.00 92.25 87 ASN A O 1
ATOM 713 N N . SER A 1 88 ? 18.444 1.490 -6.123 1.00 90.44 88 SER A N 1
ATOM 714 C CA . SER A 1 88 ? 18.578 0.026 -6.169 1.00 90.44 88 SER A CA 1
ATOM 715 C C . SER A 1 88 ? 17.311 -0.710 -6.631 1.00 90.44 88 SER A C 1
ATOM 717 O O . SER A 1 88 ? 17.282 -1.93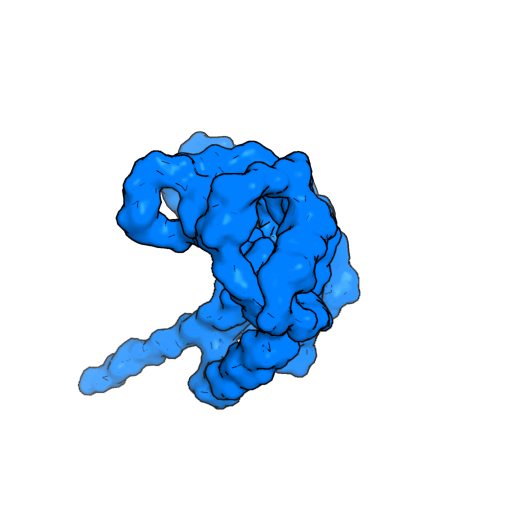4 -6.606 1.00 90.44 88 SER A O 1
ATOM 719 N N . GLY A 1 89 ? 16.233 -0.002 -6.981 1.00 88.69 89 GLY A N 1
ATOM 720 C CA . GLY A 1 89 ? 14.956 -0.576 -7.414 1.00 88.69 89 GLY A CA 1
ATOM 721 C C . GLY A 1 89 ? 14.033 -0.997 -6.266 1.00 88.69 89 GLY A C 1
ATOM 722 O O . GLY A 1 89 ? 12.816 -0.879 -6.376 1.00 88.69 89 GLY A O 1
ATOM 723 N N . PHE A 1 90 ? 14.573 -1.416 -5.125 1.00 83.50 90 PHE A N 1
ATOM 724 C CA . PHE A 1 90 ? 13.802 -1.733 -3.922 1.00 83.50 90 PHE A CA 1
ATOM 725 C C . PHE A 1 90 ? 14.568 -1.351 -2.659 1.00 83.50 90 PHE A C 1
ATOM 727 O O . PHE A 1 90 ? 15.785 -1.140 -2.681 1.00 83.50 90 PHE A O 1
ATOM 734 N N . MET A 1 91 ? 13.837 -1.236 -1.551 1.00 76.19 91 MET A N 1
ATOM 735 C CA . MET A 1 91 ? 14.437 -0.909 -0.269 1.00 76.19 91 MET A CA 1
ATOM 736 C C . MET A 1 91 ? 14.972 -2.183 0.381 1.00 76.19 91 MET A C 1
ATOM 738 O O . MET A 1 91 ? 14.217 -3.111 0.654 1.00 76.19 91 MET A O 1
ATOM 742 N N . GLY A 1 92 ? 16.285 -2.242 0.576 1.00 66.62 92 GLY A N 1
ATOM 743 C CA . GLY A 1 92 ? 16.990 -3.407 1.099 1.00 66.62 92 GLY A CA 1
ATOM 744 C C . GLY A 1 92 ? 18.354 -3.019 1.676 1.00 66.62 92 GLY A C 1
ATOM 745 O O . GLY A 1 92 ? 18.723 -1.847 1.618 1.00 66.62 92 GLY A O 1
ATOM 746 N N . PRO A 1 93 ? 19.118 -3.984 2.215 1.00 53.97 93 PRO A N 1
ATOM 747 C CA . PRO A 1 93 ? 20.396 -3.745 2.896 1.00 53.97 93 PRO A CA 1
ATOM 748 C C . PRO A 1 93 ? 21.537 -3.281 1.975 1.00 53.97 93 PRO A C 1
ATOM 750 O O . PRO A 1 93 ? 22.669 -3.155 2.430 1.00 53.97 93 PRO A O 1
ATOM 753 N N . LEU A 1 94 ? 21.266 -3.032 0.689 1.00 55.81 94 LEU A N 1
ATOM 754 C CA . LEU A 1 94 ? 22.213 -2.411 -0.234 1.00 55.81 94 LEU A CA 1
ATOM 755 C C . LEU A 1 94 ? 22.352 -0.928 0.129 1.00 55.81 94 LEU A C 1
ATOM 757 O O . LEU A 1 94 ? 21.713 -0.048 -0.452 1.00 55.81 94 LEU A O 1
ATOM 761 N N . GLU A 1 95 ? 23.160 -0.674 1.154 1.00 49.12 95 GLU A N 1
ATOM 762 C CA . GLU A 1 95 ? 23.579 0.658 1.557 1.00 49.12 95 GLU A CA 1
ATOM 763 C C . GLU A 1 95 ? 24.204 1.397 0.362 1.00 49.12 95 GLU A C 1
ATOM 765 O O . GLU A 1 95 ? 25.019 0.849 -0.377 1.00 49.12 95 GLU A O 1
ATOM 770 N N . GLY A 1 96 ? 23.821 2.662 0.170 1.00 56.91 96 GLY A N 1
ATOM 771 C CA . GLY A 1 96 ? 24.560 3.593 -0.690 1.00 56.91 96 GLY A CA 1
ATOM 772 C C . GLY A 1 96 ? 23.927 3.977 -2.029 1.00 56.91 96 GLY A C 1
ATOM 773 O O . GLY A 1 96 ? 24.383 4.951 -2.618 1.00 56.91 96 GLY A O 1
ATOM 774 N N . SER A 1 97 ? 22.858 3.324 -2.503 1.00 67.81 97 SER A N 1
ATOM 775 C CA . SER A 1 97 ? 22.240 3.729 -3.784 1.00 67.81 97 SER A CA 1
ATOM 776 C C . SER A 1 97 ? 21.430 5.033 -3.674 1.00 67.81 97 SER A C 1
ATOM 778 O O . SER A 1 97 ? 21.290 5.768 -4.648 1.00 67.81 97 SER A O 1
ATOM 780 N N . GLY A 1 98 ? 20.932 5.374 -2.480 1.00 86.06 98 GLY A N 1
ATOM 781 C CA . GLY A 1 98 ? 20.102 6.559 -2.259 1.00 86.06 98 GLY A CA 1
ATOM 782 C C . GLY A 1 98 ? 18.699 6.441 -2.869 1.00 86.06 98 GLY A C 1
ATOM 783 O O . GLY A 1 98 ? 18.298 5.409 -3.408 1.00 86.06 98 GLY A O 1
ATOM 784 N N . LEU A 1 99 ? 17.914 7.513 -2.751 1.00 91.94 99 LEU A N 1
ATOM 785 C CA . LEU A 1 99 ? 16.572 7.583 -3.333 1.00 91.94 99 LEU A CA 1
ATOM 786 C C . LEU A 1 99 ? 16.623 8.261 -4.700 1.00 91.94 99 LEU A C 1
ATOM 788 O O . LEU A 1 99 ? 17.236 9.322 -4.840 1.00 91.94 99 LEU A O 1
ATOM 792 N N . SER A 1 100 ? 15.907 7.697 -5.670 1.00 94.75 100 SER A N 1
ATOM 793 C CA . SER A 1 100 ? 15.702 8.333 -6.970 1.00 94.75 100 SER A CA 1
ATOM 794 C C . SER A 1 100 ? 14.828 9.589 -6.845 1.00 94.75 100 SER A C 1
ATOM 796 O O . SER A 1 100 ? 14.326 9.949 -5.773 1.00 94.75 100 SER A O 1
ATOM 798 N N . SER A 1 101 ? 14.622 10.290 -7.958 1.00 95.75 101 SER A N 1
ATOM 799 C CA . SER A 1 101 ? 13.602 11.340 -8.065 1.00 95.75 101 SER A CA 1
ATOM 800 C C . SER A 1 101 ? 12.186 10.778 -8.251 1.00 95.75 101 SER A C 1
ATOM 802 O O . SER A 1 101 ? 11.217 11.498 -7.993 1.00 95.75 101 SER A O 1
ATOM 804 N N . CYS A 1 102 ? 12.069 9.514 -8.670 1.00 97.06 102 CYS A N 1
ATOM 805 C CA . CYS A 1 102 ? 10.829 8.879 -9.095 1.00 97.06 102 CYS A CA 1
ATOM 806 C C . CYS A 1 102 ? 9.921 8.554 -7.912 1.00 97.06 102 CYS A C 1
ATOM 808 O O . CYS A 1 102 ? 10.360 8.055 -6.873 1.00 97.06 102 CYS A O 1
ATOM 810 N N . ARG A 1 103 ? 8.625 8.788 -8.101 1.00 97.88 103 ARG A N 1
ATOM 811 C CA . ARG A 1 103 ? 7.557 8.348 -7.204 1.00 97.88 103 ARG A CA 1
ATOM 812 C C . ARG A 1 103 ? 6.571 7.502 -7.974 1.00 97.88 103 ARG A C 1
ATOM 814 O O . ARG A 1 103 ? 6.325 7.758 -9.148 1.00 97.88 103 ARG A O 1
ATOM 821 N N . VAL A 1 104 ? 5.965 6.554 -7.278 1.00 98.25 104 VAL A N 1
ATOM 822 C CA . VAL A 1 104 ? 4.828 5.809 -7.813 1.00 98.25 104 VAL A CA 1
ATOM 823 C C . VAL A 1 104 ? 3.639 6.751 -7.943 1.00 98.25 104 VAL A C 1
ATOM 825 O O . VAL A 1 104 ? 3.359 7.528 -7.023 1.00 98.25 104 VAL A O 1
ATOM 828 N N . SER A 1 105 ? 2.944 6.688 -9.074 1.00 98.25 105 SER A N 1
ATOM 829 C CA . SER A 1 105 ? 1.727 7.442 -9.311 1.00 98.25 105 SER A CA 1
ATOM 830 C C . SER A 1 105 ? 0.713 7.119 -8.216 1.00 98.25 105 SER A C 1
ATOM 832 O O . SER A 1 105 ? 0.584 5.985 -7.743 1.00 98.25 105 SER A O 1
ATOM 834 N N . MET A 1 106 ? -0.004 8.150 -7.773 1.00 98.19 106 MET A N 1
ATOM 835 C CA . MET A 1 106 ? -0.969 7.978 -6.693 1.00 98.19 106 MET A CA 1
ATOM 836 C C . MET A 1 106 ? -2.096 7.024 -7.107 1.00 98.19 106 MET A C 1
ATOM 838 O O . MET A 1 106 ? -2.595 6.278 -6.273 1.00 98.19 106 MET A O 1
ATOM 842 N N . ASP A 1 107 ? -2.462 7.006 -8.388 1.00 98.44 107 ASP A N 1
ATOM 843 C CA . ASP A 1 107 ? -3.524 6.138 -8.898 1.00 98.44 107 ASP A CA 1
ATOM 844 C C . ASP A 1 107 ? -3.118 4.657 -8.874 1.00 98.44 107 ASP A C 1
ATOM 846 O O . ASP A 1 107 ? -3.939 3.806 -8.522 1.00 98.44 107 ASP A O 1
ATOM 850 N N . HIS A 1 108 ? -1.842 4.343 -9.136 1.00 98.69 108 HIS A N 1
ATOM 851 C CA . HIS A 1 108 ? -1.323 2.978 -8.996 1.00 98.69 108 HIS A CA 1
ATOM 852 C C . HIS A 1 108 ? -1.316 2.529 -7.529 1.00 98.69 108 HIS A C 1
ATOM 854 O O . HIS A 1 108 ? -1.815 1.447 -7.210 1.00 98.69 108 HIS A O 1
ATOM 860 N N . GLN A 1 109 ? -0.854 3.391 -6.609 1.00 98.69 109 GLN A N 1
ATOM 861 C CA . GLN A 1 109 ? -0.908 3.104 -5.167 1.00 98.69 109 GLN A CA 1
ATOM 862 C C . GLN A 1 109 ? -2.346 2.878 -4.677 1.00 98.69 109 GLN A C 1
ATOM 864 O O . GLN A 1 109 ? -2.603 1.914 -3.957 1.00 98.69 109 GLN A O 1
ATOM 869 N N . VAL A 1 110 ? -3.292 3.736 -5.084 1.00 98.75 110 VAL A N 1
ATOM 870 C CA . VAL A 1 110 ? -4.719 3.605 -4.740 1.00 98.75 110 VAL A CA 1
ATOM 871 C C . VAL A 1 110 ? -5.293 2.305 -5.275 1.00 98.75 110 VAL A C 1
ATOM 873 O O . VAL A 1 110 ? -6.004 1.625 -4.543 1.00 98.75 110 VAL A O 1
ATOM 876 N N . SER A 1 111 ? -4.971 1.926 -6.510 1.00 98.69 111 SER A N 1
ATOM 877 C CA . SER A 1 111 ? -5.492 0.695 -7.111 1.00 98.69 111 SER A CA 1
ATOM 878 C C . SER A 1 111 ? -5.048 -0.546 -6.330 1.00 98.69 111 SER A C 1
ATOM 880 O O . SER A 1 111 ? -5.870 -1.409 -6.008 1.00 98.69 111 SER A O 1
ATOM 882 N N . ILE A 1 112 ? -3.769 -0.616 -5.942 1.00 98.75 112 ILE A N 1
ATOM 883 C CA . ILE A 1 112 ? -3.252 -1.711 -5.106 1.00 98.75 112 ILE A CA 1
ATOM 884 C C . ILE A 1 112 ? -3.904 -1.671 -3.721 1.00 98.75 112 ILE A C 1
ATOM 886 O O . ILE A 1 112 ? -4.425 -2.680 -3.247 1.00 98.75 112 ILE A O 1
ATOM 890 N N . PHE A 1 113 ? -3.944 -0.501 -3.084 1.00 98.69 113 PHE A N 1
ATOM 891 C CA . PHE A 1 113 ? -4.549 -0.326 -1.766 1.00 98.69 113 PHE A CA 1
ATOM 892 C C . PHE A 1 113 ? -6.027 -0.749 -1.729 1.00 98.69 113 PHE A C 1
ATOM 894 O O . PHE A 1 113 ? -6.418 -1.549 -0.877 1.00 98.69 113 PHE A O 1
ATOM 901 N N . GLU A 1 114 ? -6.845 -0.272 -2.672 1.00 98.62 114 GLU A N 1
ATOM 902 C CA . GLU A 1 114 ? -8.260 -0.637 -2.782 1.00 98.62 114 GLU A CA 1
ATOM 903 C C . GLU A 1 114 ? -8.446 -2.145 -2.996 1.00 98.62 114 GLU A C 1
ATOM 905 O O . GLU A 1 114 ? -9.403 -2.720 -2.472 1.00 98.62 114 GLU A O 1
ATOM 910 N N . THR A 1 115 ? -7.531 -2.804 -3.711 1.00 98.50 115 THR A N 1
ATOM 911 C CA . THR A 1 115 ? -7.576 -4.259 -3.918 1.00 98.50 115 THR A CA 1
ATOM 912 C C . THR A 1 115 ? -7.480 -5.012 -2.588 1.00 98.50 115 THR A C 1
ATOM 914 O O . THR A 1 115 ? -8.314 -5.871 -2.288 1.00 98.50 115 THR A O 1
ATOM 917 N N . PHE A 1 116 ? -6.539 -4.625 -1.724 1.00 98.25 116 PHE A N 1
ATOM 918 C CA . PHE A 1 116 ? -6.408 -5.215 -0.389 1.00 98.25 116 PHE A CA 1
ATOM 919 C C . PHE A 1 116 ? -7.538 -4.816 0.567 1.00 98.25 116 PHE A C 1
ATOM 921 O O . PHE A 1 116 ? -7.969 -5.642 1.373 1.00 98.25 116 PHE A O 1
ATOM 928 N N . LEU A 1 117 ? -8.077 -3.595 0.466 1.00 97.88 117 LEU A N 1
ATOM 929 C CA . LEU A 1 117 ? -9.256 -3.197 1.244 1.00 97.88 117 LEU A CA 1
ATOM 930 C C . LEU A 1 117 ? -10.480 -4.054 0.910 1.00 97.88 117 LEU A C 1
ATOM 932 O O . LEU A 1 117 ? -11.206 -4.467 1.815 1.00 97.88 117 LEU A O 1
ATOM 936 N N . ARG A 1 118 ? -10.708 -4.346 -0.377 1.00 97.50 118 ARG A N 1
ATOM 937 C CA . ARG A 1 118 ? -11.807 -5.225 -0.808 1.00 97.50 118 ARG A CA 1
ATOM 938 C C . ARG A 1 118 ? -11.629 -6.629 -0.255 1.00 97.50 118 ARG A C 1
ATOM 940 O O . ARG A 1 118 ? -12.593 -7.195 0.253 1.00 97.50 118 ARG A O 1
ATOM 947 N N . MET A 1 119 ? -10.405 -7.156 -0.285 1.00 96.31 119 MET A N 1
ATOM 948 C CA . MET A 1 119 ? -10.087 -8.447 0.324 1.00 96.31 119 MET A CA 1
ATOM 949 C C . MET A 1 119 ? -10.376 -8.451 1.834 1.00 96.31 119 MET A C 1
ATOM 951 O O . MET A 1 119 ? -11.008 -9.383 2.333 1.00 96.31 119 MET A O 1
ATOM 955 N N . ALA A 1 120 ? -9.973 -7.400 2.553 1.00 95.56 120 ALA A N 1
ATOM 956 C CA . ALA A 1 120 ? -10.215 -7.264 3.989 1.00 95.56 120 ALA A CA 1
ATOM 957 C C . ALA A 1 120 ? -11.700 -7.209 4.335 1.00 95.56 120 ALA A C 1
ATOM 959 O O . ALA A 1 120 ? -12.148 -7.939 5.220 1.00 95.56 120 ALA A O 1
ATOM 960 N N . GLN A 1 121 ? -12.473 -6.412 3.597 1.00 95.38 121 GLN A N 1
ATOM 961 C CA . GLN A 1 121 ? -13.920 -6.332 3.762 1.00 95.38 121 GLN A CA 1
ATOM 962 C C . GLN A 1 121 ? -14.595 -7.676 3.454 1.00 95.38 121 GLN A C 1
ATOM 964 O O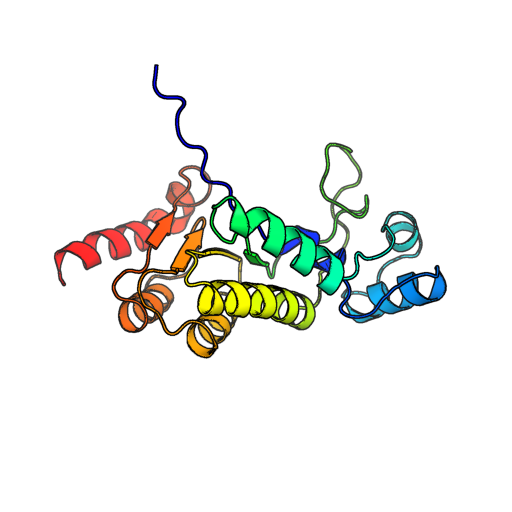 . GLN A 1 121 ? -15.435 -8.123 4.232 1.00 95.38 121 GLN A O 1
ATOM 969 N N . ALA A 1 122 ? -14.223 -8.338 2.354 1.00 94.81 122 ALA A N 1
ATOM 970 C CA . ALA A 1 122 ? -14.827 -9.603 1.937 1.00 94.81 122 ALA A CA 1
ATOM 971 C C . ALA A 1 122 ? -14.561 -10.744 2.932 1.00 94.81 122 ALA A C 1
ATOM 973 O O . ALA A 1 122 ? -15.445 -11.554 3.193 1.00 94.81 122 ALA A O 1
ATOM 974 N N . LYS A 1 123 ? -13.357 -10.797 3.514 1.00 93.38 123 LYS A N 1
ATOM 975 C CA . LYS A 1 123 ? -12.959 -11.836 4.480 1.00 93.38 123 LYS A CA 1
ATOM 976 C C . LYS A 1 123 ? -13.158 -11.418 5.944 1.00 93.38 123 LYS A C 1
ATOM 978 O O . LYS A 1 123 ? -12.752 -12.157 6.839 1.00 93.38 123 LYS A O 1
ATOM 983 N N . ASN A 1 124 ? -13.744 -10.241 6.186 1.00 93.50 124 ASN A N 1
ATOM 984 C CA . ASN A 1 124 ? -13.919 -9.628 7.506 1.00 93.50 124 ASN A CA 1
ATOM 985 C C . ASN A 1 124 ? -12.627 -9.633 8.353 1.00 93.50 124 ASN A C 1
ATOM 987 O O . ASN A 1 124 ? -12.621 -10.029 9.520 1.00 93.50 124 ASN A O 1
ATOM 991 N N . LYS A 1 125 ? -11.502 -9.249 7.739 1.00 93.75 125 LYS A N 1
ATOM 992 C CA . LYS A 1 125 ? -10.180 -9.236 8.379 1.00 93.75 125 LYS A CA 1
ATOM 993 C C . LYS A 1 125 ? -9.810 -7.822 8.834 1.00 93.75 125 LYS A C 1
ATOM 995 O O . LYS A 1 125 ? -9.973 -6.884 8.053 1.00 93.75 125 LYS A O 1
ATOM 1000 N N . PRO A 1 126 ? -9.271 -7.652 10.058 1.00 94.19 126 PRO A N 1
ATOM 1001 C CA . PRO A 1 126 ? -8.669 -6.391 10.469 1.00 94.19 126 PRO A CA 1
ATOM 1002 C C . PRO A 1 126 ? -7.567 -5.956 9.501 1.00 94.19 126 PRO A C 1
ATOM 1004 O O . PRO A 1 126 ? -6.842 -6.797 8.959 1.00 94.19 126 PRO A O 1
ATOM 1007 N N . VAL A 1 127 ? -7.435 -4.644 9.326 1.00 95.75 127 VAL A N 1
ATOM 1008 C CA . VAL A 1 127 ? -6.486 -4.015 8.418 1.00 95.75 127 VAL A CA 1
ATOM 1009 C C . VAL A 1 127 ? -5.632 -2.964 9.128 1.00 95.75 127 VAL A C 1
ATOM 1011 O O . VAL A 1 127 ? -6.151 -2.082 9.815 1.00 95.75 127 VAL A O 1
ATOM 1014 N N . SER A 1 128 ? -4.314 -3.052 8.943 1.00 96.75 128 SER A N 1
ATOM 1015 C CA . SER A 1 128 ? -3.348 -2.023 9.347 1.00 96.75 128 SER A CA 1
ATOM 1016 C C . SER A 1 128 ? -2.992 -1.142 8.150 1.00 96.75 128 SER A C 1
ATOM 1018 O O . SER A 1 128 ? -2.514 -1.653 7.133 1.00 96.75 128 SER A O 1
ATOM 1020 N N . ILE A 1 129 ? -3.235 0.167 8.269 1.00 97.44 129 ILE A N 1
ATOM 1021 C CA . ILE A 1 129 ? -3.173 1.124 7.159 1.00 97.44 129 ILE A CA 1
ATOM 1022 C C . ILE A 1 129 ? -2.098 2.195 7.382 1.00 97.44 129 ILE A C 1
ATOM 1024 O O . ILE A 1 129 ? -2.200 2.988 8.320 1.00 97.44 129 ILE A O 1
ATOM 1028 N N . HIS A 1 130 ? -1.133 2.271 6.467 1.00 97.12 130 HIS A N 1
ATOM 1029 C CA . HIS A 1 130 ? -0.124 3.327 6.351 1.00 97.12 130 HIS A CA 1
ATOM 1030 C C . HIS A 1 130 ? -0.680 4.569 5.659 1.00 97.12 130 HIS A C 1
ATOM 1032 O O . HIS A 1 130 ? -1.403 4.472 4.662 1.00 97.12 130 HIS A O 1
ATOM 1038 N N . CYS A 1 131 ? -0.289 5.755 6.123 1.00 96.50 131 CYS A N 1
ATOM 1039 C CA . CYS A 1 131 ? -0.567 6.977 5.380 1.00 96.50 131 CYS A CA 1
ATOM 1040 C C . CYS A 1 131 ? 0.437 8.091 5.650 1.00 96.50 131 CYS A C 1
ATOM 1042 O O . CYS A 1 131 ? 0.575 8.542 6.788 1.00 96.50 131 CYS A O 1
ATOM 1044 N N . VAL A 1 132 ? 1.021 8.636 4.578 1.00 95.12 132 VAL A N 1
ATOM 1045 C CA . VAL A 1 132 ? 1.865 9.838 4.644 1.00 95.12 132 VAL A CA 1
ATOM 1046 C C . VAL A 1 132 ? 1.461 10.851 3.573 1.00 95.12 132 VAL A C 1
ATOM 1048 O O . VAL A 1 132 ? 1.494 10.579 2.372 1.00 95.12 132 VAL A O 1
ATOM 1051 N N . GLY A 1 133 ? 1.077 12.056 4.009 1.00 94.12 133 GLY A N 1
ATOM 1052 C CA . GLY A 1 133 ? 0.858 13.216 3.133 1.00 94.12 133 GLY A CA 1
ATOM 1053 C C . GLY A 1 133 ? -0.380 13.156 2.224 1.00 94.12 133 GLY A C 1
ATOM 1054 O O . GLY A 1 133 ? -0.503 13.982 1.318 1.00 94.12 133 GLY A O 1
ATOM 1055 N N . CYS A 1 134 ? -1.290 12.199 2.431 1.00 95.75 134 CYS A N 1
ATOM 1056 C CA . CYS A 1 134 ? -2.463 11.976 1.571 1.00 95.75 134 CYS A CA 1
ATOM 1057 C C . CYS A 1 134 ? -3.717 11.470 2.323 1.00 95.75 134 CYS A C 1
ATOM 1059 O O . CYS A 1 134 ? -4.523 10.725 1.769 1.00 95.75 134 CYS A O 1
ATOM 1061 N N . HIS A 1 135 ? -3.922 11.918 3.568 1.00 95.62 135 HIS A N 1
ATOM 1062 C CA . HIS A 1 135 ? -4.970 11.393 4.461 1.00 95.62 135 HIS A CA 1
ATOM 1063 C C . HIS A 1 135 ? -6.409 11.506 3.936 1.00 95.62 135 HIS A C 1
ATOM 1065 O O . HIS A 1 135 ? -7.196 10.602 4.196 1.00 95.62 135 HIS A O 1
ATOM 1071 N N . GLY A 1 136 ? -6.753 12.566 3.194 1.00 96.50 136 GLY A N 1
ATOM 1072 C CA . GLY A 1 136 ? -8.090 12.707 2.601 1.00 96.50 136 GLY A CA 1
ATOM 1073 C C . GLY A 1 136 ? -8.384 11.600 1.584 1.00 96.50 136 GLY A C 1
ATOM 1074 O O . GLY A 1 136 ? -9.332 10.846 1.746 1.00 96.50 136 GLY A O 1
ATOM 1075 N N . LYS A 1 137 ? -7.483 11.405 0.611 1.00 96.94 137 LYS A N 1
ATOM 1076 C CA . LYS A 1 137 ? -7.602 10.346 -0.408 1.00 96.94 137 LYS A CA 1
ATOM 1077 C C . LYS A 1 137 ? -7.610 8.939 0.206 1.00 96.94 137 LYS A C 1
ATOM 1079 O O . LYS A 1 137 ? -8.336 8.062 -0.266 1.00 96.94 137 LYS A O 1
ATOM 1084 N N . LEU A 1 138 ? -6.820 8.727 1.264 1.00 97.75 138 LEU A N 1
ATOM 1085 C CA . LEU A 1 138 ? -6.852 7.489 2.043 1.00 97.75 138 LEU A CA 1
ATOM 1086 C C . LEU A 1 138 ? -8.239 7.268 2.660 1.00 97.75 138 LEU A C 1
ATOM 1088 O O . LEU A 1 138 ? -8.818 6.197 2.497 1.00 97.75 138 LEU A O 1
ATOM 1092 N N . PHE A 1 139 ? -8.770 8.282 3.349 1.00 97.38 139 PHE A N 1
ATOM 1093 C CA . PHE A 1 139 ? -10.085 8.232 3.980 1.00 97.38 139 PHE A CA 1
ATOM 1094 C C . PHE A 1 139 ? -11.190 7.942 2.963 1.00 97.38 139 PHE A C 1
ATOM 1096 O O . PHE A 1 139 ? -11.975 7.025 3.191 1.00 97.38 139 PHE A O 1
ATOM 1103 N N . ASP A 1 140 ? -11.187 8.625 1.816 1.00 97.56 140 ASP A N 1
ATOM 1104 C CA . ASP A 1 140 ? -12.171 8.420 0.749 1.00 97.56 140 ASP A CA 1
ATOM 1105 C C . ASP A 1 140 ? -12.171 6.965 0.253 1.00 97.56 140 ASP A C 1
ATOM 1107 O O . ASP A 1 140 ? -13.228 6.342 0.130 1.00 97.56 140 ASP A O 1
ATOM 1111 N N . SER A 1 141 ? -10.984 6.389 0.029 1.00 97.81 141 SER A N 1
ATOM 1112 C CA . SER A 1 141 ? -10.830 4.997 -0.426 1.00 97.81 141 SER A CA 1
ATOM 1113 C C . SER A 1 141 ? -11.372 4.002 0.608 1.00 97.81 141 SER A C 1
ATOM 1115 O O . SER A 1 141 ? -12.095 3.061 0.269 1.00 97.81 141 SER A O 1
ATOM 1117 N N . VAL A 1 142 ? -11.070 4.230 1.891 1.00 97.12 142 VAL A N 1
ATOM 1118 C CA . VAL A 1 142 ? -11.532 3.363 2.981 1.00 97.12 142 VAL A CA 1
ATOM 1119 C C . VAL A 1 142 ? -13.038 3.505 3.182 1.00 97.12 142 VAL A C 1
ATOM 1121 O O . VAL A 1 142 ? -13.728 2.495 3.163 1.00 97.12 142 VAL A O 1
ATOM 1124 N N . GLN A 1 143 ? -13.582 4.723 3.283 1.00 95.75 143 GLN A N 1
ATOM 1125 C CA . GLN A 1 143 ? -15.027 4.977 3.395 1.00 95.75 143 GLN A CA 1
ATOM 1126 C C . GLN A 1 143 ? -15.822 4.390 2.222 1.00 95.75 143 GLN A C 1
ATOM 1128 O O . GLN A 1 143 ? -16.925 3.861 2.405 1.00 95.75 143 GLN A O 1
ATOM 1133 N N . LYS A 1 144 ? -15.274 4.452 1.007 1.00 96.38 144 LYS A N 1
ATOM 1134 C CA . LYS A 1 144 ? -15.883 3.863 -0.188 1.00 96.38 144 LYS A CA 1
ATOM 1135 C C . LYS A 1 144 ? -16.043 2.345 -0.059 1.00 96.38 144 LYS A C 1
ATOM 1137 O O . LYS A 1 144 ? -17.102 1.840 -0.432 1.00 96.38 144 LYS A O 1
ATOM 1142 N N . ILE A 1 145 ? -15.054 1.635 0.489 1.00 96.81 145 ILE A N 1
ATOM 1143 C CA . ILE A 1 145 ? -14.970 0.163 0.443 1.00 96.81 145 ILE A CA 1
ATOM 1144 C C . ILE A 1 145 ? -15.345 -0.511 1.763 1.00 96.81 145 ILE A C 1
ATOM 1146 O O . ILE A 1 145 ? -16.140 -1.449 1.763 1.00 96.81 145 ILE A O 1
ATOM 1150 N N . VAL A 1 146 ? -14.769 -0.063 2.875 1.00 94.69 146 VAL A N 1
ATOM 1151 C CA . VAL A 1 146 ? -14.917 -0.701 4.183 1.00 94.69 146 VAL A CA 1
ATOM 1152 C C . VAL A 1 146 ? -16.203 -0.204 4.830 1.00 94.69 146 VAL A C 1
ATOM 1154 O O . VAL A 1 146 ? -16.367 0.981 5.099 1.00 94.69 146 VAL A O 1
ATOM 1157 N N . LYS A 1 147 ? -17.149 -1.115 5.049 1.00 90.19 147 LYS A N 1
ATOM 1158 C CA . LYS A 1 147 ? -18.453 -0.808 5.658 1.00 90.19 147 LYS A CA 1
ATOM 1159 C C . LYS A 1 147 ? -18.560 -1.323 7.085 1.00 90.19 147 LYS A C 1
ATOM 1161 O O . LYS A 1 147 ? -19.340 -0.778 7.857 1.00 90.19 147 LYS A O 1
ATOM 1166 N N . SER A 1 148 ? -17.774 -2.340 7.434 1.00 83.31 148 SER A N 1
ATOM 1167 C CA . SER A 1 148 ? -17.775 -2.931 8.769 1.00 83.31 148 SER A CA 1
ATOM 1168 C C . SER A 1 148 ? -16.950 -2.080 9.750 1.00 83.31 148 SER A C 1
ATOM 1170 O O . SER A 1 148 ? -15.745 -1.904 9.530 1.00 83.31 148 SER A O 1
ATOM 1172 N N . PRO A 1 149 ? -17.549 -1.573 10.845 1.00 70.38 149 PRO A N 1
ATOM 1173 C CA . PRO A 1 149 ? -16.808 -0.925 11.926 1.00 70.38 149 PRO A CA 1
ATOM 1174 C C . PRO A 1 149 ? -15.784 -1.878 12.566 1.00 70.38 149 PRO A C 1
ATOM 1176 O O . PRO A 1 149 ? -15.942 -3.096 12.533 1.00 70.38 149 PRO A O 1
ATOM 1179 N N . GLY A 1 150 ? -14.706 -1.330 13.132 1.00 73.38 150 GLY A N 1
ATOM 1180 C CA . GLY A 1 150 ? -13.717 -2.096 13.905 1.00 73.38 150 GLY A CA 1
ATOM 1181 C C . GLY A 1 150 ? -12.623 -2.812 13.101 1.00 73.38 150 GLY A C 1
ATOM 1182 O O . GLY A 1 150 ? -11.660 -3.304 13.696 1.00 73.38 150 GLY A O 1
ATOM 1183 N N . LEU A 1 151 ? -12.689 -2.829 11.764 1.00 86.56 151 LEU A N 1
ATOM 1184 C CA . LEU A 1 151 ? -11.626 -3.421 10.941 1.00 86.56 151 LEU A CA 1
ATOM 1185 C C . LEU A 1 151 ? -10.386 -2.528 10.819 1.00 86.56 151 LEU A C 1
ATOM 1187 O O . LEU A 1 151 ? -9.297 -3.042 10.595 1.00 86.56 151 LEU A O 1
ATOM 1191 N N . VAL A 1 152 ? -10.515 -1.212 10.976 1.00 93.50 152 VAL A N 1
ATOM 1192 C CA . VAL A 1 152 ? -9.460 -0.268 10.585 1.00 93.50 152 VAL A CA 1
ATOM 1193 C C . VAL A 1 152 ? -8.535 0.087 11.750 1.00 93.50 152 VAL A C 1
ATOM 1195 O O . VAL A 1 152 ? -8.978 0.536 12.808 1.00 93.50 152 VAL A O 1
ATOM 1198 N N . THR A 1 153 ? -7.230 -0.060 11.521 1.00 95.25 153 THR A N 1
ATOM 1199 C CA . THR A 1 153 ? -6.166 0.496 12.363 1.00 95.25 153 THR A CA 1
ATOM 1200 C C . THR A 1 153 ? -5.289 1.424 11.530 1.00 95.25 153 THR A C 1
ATOM 1202 O O . THR A 1 153 ? -4.731 1.007 10.519 1.00 95.25 153 THR A O 1
ATOM 1205 N N . LEU A 1 154 ? -5.150 2.678 11.954 1.00 94.56 154 LEU A N 1
ATOM 1206 C CA . LEU A 1 154 ? -4.253 3.655 11.340 1.00 94.56 154 LEU A CA 1
ATOM 1207 C C . LEU A 1 154 ? -2.853 3.495 11.939 1.00 94.56 154 LEU A C 1
ATOM 1209 O O . LEU A 1 154 ? -2.639 3.784 13.120 1.00 94.56 154 LEU A O 1
ATOM 1213 N N . HIS A 1 155 ? -1.910 3.018 11.130 1.00 92.06 155 HIS A N 1
ATOM 1214 C CA . HIS A 1 155 ? -0.523 2.845 11.531 1.00 92.06 155 HIS A CA 1
ATOM 1215 C C . HIS A 1 155 ? 0.188 4.202 11.616 1.00 92.06 155 HIS A C 1
ATOM 1217 O O . HIS A 1 155 ? 0.105 5.006 10.687 1.00 92.06 155 HIS A O 1
ATOM 1223 N N . SER A 1 156 ? 0.888 4.453 12.728 1.00 88.19 156 SER A N 1
ATOM 1224 C CA . SER A 1 156 ? 1.739 5.636 12.943 1.00 88.19 156 SER A CA 1
ATOM 1225 C C . SER A 1 156 ? 1.075 6.954 12.515 1.00 88.19 156 SER A C 1
ATOM 1227 O O . SER A 1 156 ? 1.659 7.754 11.777 1.00 88.19 156 SER A O 1
ATOM 1229 N N . TYR A 1 157 ? -0.159 7.195 12.976 1.00 89.25 157 TYR A N 1
ATOM 1230 C CA . TYR A 1 157 ? -0.996 8.294 12.481 1.00 89.25 157 TYR A CA 1
ATOM 1231 C C . TYR A 1 157 ? -0.321 9.671 12.623 1.00 89.25 157 TYR A C 1
ATOM 1233 O O . TYR A 1 157 ? 0.115 10.074 13.703 1.00 89.25 157 TYR A O 1
ATOM 1241 N N . SER A 1 158 ? -0.262 10.404 11.511 1.00 87.25 158 SER A N 1
ATOM 1242 C CA . SER A 1 158 ? 0.368 11.730 11.399 1.00 87.25 158 SER A CA 1
ATOM 1243 C C . SER A 1 158 ? -0.551 12.795 10.779 1.00 87.25 158 SER A C 1
ATOM 1245 O O . SER A 1 158 ? -0.109 13.901 10.470 1.00 87.25 158 SER A O 1
ATOM 1247 N N . GLY A 1 159 ? -1.839 12.477 10.601 1.00 87.50 159 GLY A N 1
ATOM 1248 C CA . GLY A 1 159 ? -2.834 13.426 10.102 1.00 87.50 159 GLY A CA 1
ATOM 1249 C C . GLY A 1 159 ? -3.275 14.420 11.178 1.00 87.50 159 GLY A C 1
ATOM 1250 O O . GLY A 1 159 ? -2.996 14.241 12.360 1.00 87.50 159 GLY A O 1
ATOM 1251 N N . SER A 1 160 ? -4.002 15.468 10.785 1.00 90.38 160 SER A N 1
ATOM 1252 C CA . SER A 1 160 ? -4.534 16.449 11.738 1.00 90.38 160 SER A CA 1
ATOM 1253 C C . SER A 1 160 ? -5.655 15.866 12.610 1.00 90.38 160 SER A C 1
ATOM 1255 O O . SER A 1 160 ? -6.269 14.844 12.280 1.00 90.38 160 SER A O 1
ATOM 1257 N N . TYR A 1 161 ? -5.968 16.554 13.711 1.00 89.25 161 TYR A N 1
ATOM 1258 C CA . TYR A 1 161 ? -7.128 16.221 14.542 1.00 89.25 161 TYR A CA 1
ATOM 1259 C C . TYR A 1 161 ? -8.452 16.360 13.775 1.00 89.25 161 TYR A C 1
ATOM 1261 O O . TYR A 1 161 ? -9.340 15.524 13.919 1.00 89.25 161 TYR A O 1
ATOM 1269 N N . ASP A 1 162 ? -8.580 17.365 12.903 1.00 91.19 162 ASP A N 1
ATOM 1270 C CA . ASP A 1 162 ? -9.787 17.543 12.086 1.00 91.19 162 ASP A CA 1
ATOM 1271 C C . ASP A 1 162 ? -10.016 16.380 11.125 1.00 91.19 162 ASP A C 1
ATOM 1273 O O . ASP A 1 162 ? -11.130 15.868 11.032 1.00 91.19 162 ASP A O 1
ATOM 1277 N N . GLN A 1 163 ? -8.950 15.894 10.490 1.00 92.31 163 GLN A N 1
ATOM 1278 C CA . GLN A 1 163 ? -9.013 14.680 9.685 1.00 92.31 163 GLN A CA 1
ATOM 1279 C C . GLN A 1 163 ? -9.388 13.460 10.537 1.00 92.31 163 GLN A C 1
ATOM 1281 O O . GLN A 1 163 ? -10.141 12.600 10.083 1.00 92.31 163 GLN A O 1
ATOM 1286 N N . PHE A 1 164 ? -8.898 13.380 11.777 1.00 92.31 164 PHE A N 1
ATOM 1287 C CA . PHE A 1 164 ? -9.222 12.278 12.679 1.00 92.31 164 PHE A CA 1
ATOM 1288 C C . PHE A 1 164 ? -10.691 12.282 13.122 1.00 92.31 164 PHE A C 1
ATOM 1290 O O . PHE A 1 164 ? -11.301 11.222 13.229 1.00 92.31 164 PHE A O 1
ATOM 1297 N N . LYS A 1 165 ? -11.312 13.454 13.293 1.00 92.31 165 LYS A N 1
ATOM 1298 C CA . LYS A 1 165 ? -12.758 13.544 13.564 1.00 92.31 165 LYS A CA 1
ATOM 1299 C C . LYS A 1 165 ? -13.603 12.891 12.469 1.00 92.31 165 LYS A C 1
ATOM 1301 O O . LYS A 1 165 ? -14.625 12.287 12.784 1.00 92.31 165 LYS A O 1
ATOM 1306 N N . LEU A 1 166 ? -13.174 12.962 11.204 1.00 94.19 166 LEU A N 1
ATOM 1307 C CA . LEU A 1 166 ? -13.847 12.258 10.105 1.00 94.19 166 LEU A CA 1
ATOM 1308 C C . LEU A 1 166 ? -13.777 10.737 10.291 1.00 94.19 166 LEU A C 1
ATOM 1310 O O . LEU A 1 166 ? -14.784 10.050 10.120 1.00 94.19 166 LEU A O 1
ATOM 1314 N N . TRP A 1 167 ? -12.616 10.226 10.716 1.00 94.25 167 TRP A N 1
ATOM 1315 C CA . TRP A 1 167 ? -12.441 8.815 11.057 1.00 94.25 167 TRP A CA 1
ATOM 1316 C C . TRP A 1 167 ? -13.343 8.384 12.209 1.00 94.25 167 TRP A C 1
ATOM 1318 O O . TRP A 1 167 ? -14.061 7.408 12.044 1.00 94.25 167 TRP A O 1
ATOM 1328 N N . MET A 1 168 ? -13.367 9.120 13.326 1.00 92.06 168 MET A N 1
ATOM 1329 C CA . MET A 1 168 ? -14.223 8.789 14.477 1.00 92.06 168 MET A CA 1
ATOM 1330 C C . MET A 1 168 ? -15.708 8.777 14.111 1.00 92.06 168 MET A C 1
ATOM 1332 O O . MET A 1 168 ? -16.446 7.890 14.528 1.00 92.06 168 MET A O 1
ATOM 1336 N N . LYS A 1 169 ? -16.143 9.744 13.296 1.00 91.75 169 LYS A N 1
ATOM 1337 C CA . LYS A 1 169 ? -17.534 9.828 12.844 1.00 91.75 169 LYS A CA 1
ATOM 1338 C C . LYS A 1 169 ? -17.934 8.625 11.985 1.00 91.75 169 LYS A C 1
ATOM 1340 O O . LYS A 1 169 ? -19.061 8.155 12.092 1.00 91.75 169 LYS A O 1
ATOM 1345 N N . GLN A 1 170 ? -17.040 8.163 11.110 1.00 92.31 170 GLN A N 1
ATOM 1346 C CA . GLN A 1 170 ? -17.324 7.068 10.181 1.00 92.31 170 GLN A CA 1
ATOM 1347 C C . GLN A 1 170 ? -17.080 5.680 10.796 1.00 92.31 170 GLN A C 1
ATOM 1349 O O . GLN A 1 170 ? -17.769 4.723 10.446 1.00 92.31 170 GLN A O 1
ATOM 1354 N N . TYR A 1 171 ? -16.103 5.569 11.696 1.00 92.06 171 TYR A N 1
ATOM 1355 C CA . TYR A 1 171 ? -15.652 4.333 12.328 1.00 92.06 171 TYR A CA 1
ATOM 1356 C C . TYR A 1 171 ? -15.488 4.568 13.839 1.00 92.06 171 TYR A C 1
ATOM 1358 O O . TYR A 1 171 ? -14.396 4.927 14.283 1.00 92.06 171 TYR A O 1
ATOM 1366 N N . PRO A 1 172 ? -16.544 4.354 14.644 1.00 86.31 172 PRO A N 1
ATOM 1367 C CA . PRO A 1 172 ? -16.499 4.587 16.091 1.00 86.31 172 PRO A CA 1
ATOM 1368 C C . PRO A 1 172 ? -15.390 3.798 16.807 1.00 86.31 172 PRO A C 1
ATOM 1370 O O . PRO A 1 172 ? -14.735 4.318 17.704 1.00 86.31 172 PRO A O 1
ATOM 1373 N N . ASP A 1 173 ? -15.097 2.583 16.331 1.00 86.19 173 ASP A N 1
ATOM 1374 C CA . ASP A 1 173 ? -14.056 1.701 16.878 1.00 86.19 173 ASP A CA 1
ATOM 1375 C C . ASP A 1 173 ? -12.691 1.855 16.181 1.00 86.19 173 ASP A C 1
ATOM 1377 O O . ASP A 1 173 ? -11.893 0.911 16.122 1.00 86.19 173 ASP A O 1
ATOM 1381 N N . ILE A 1 174 ? -12.417 3.021 15.586 1.00 91.50 174 ILE A N 1
ATOM 1382 C CA . ILE A 1 174 ? -11.147 3.278 14.901 1.00 91.50 174 ILE A CA 1
ATOM 1383 C C . ILE A 1 174 ? -9.966 3.116 15.866 1.00 91.50 174 ILE A C 1
ATOM 1385 O O . ILE A 1 174 ? -9.925 3.675 16.967 1.00 91.50 174 ILE A O 1
ATOM 1389 N N . ARG A 1 175 ? -8.959 2.356 15.431 1.00 91.38 175 ARG A N 1
ATOM 1390 C CA . ARG A 1 175 ? -7.709 2.172 16.171 1.00 91.38 175 ARG A CA 1
ATOM 1391 C C . ARG A 1 175 ? -6.589 2.983 15.539 1.00 91.38 175 ARG A C 1
ATOM 1393 O O . ARG A 1 175 ? -6.561 3.204 14.332 1.00 91.38 175 ARG A O 1
ATOM 1400 N N . LEU A 1 176 ? -5.645 3.403 16.369 1.00 88.69 176 LEU A N 1
ATOM 1401 C CA . LEU A 1 176 ? -4.426 4.092 15.963 1.00 88.69 176 LEU A CA 1
ATOM 1402 C C . LEU A 1 176 ? -3.238 3.498 16.709 1.00 88.69 176 LEU A C 1
ATOM 1404 O O . LEU A 1 176 ? -3.330 3.236 17.909 1.00 88.69 176 LEU A O 1
ATOM 1408 N N . SER A 1 177 ? -2.129 3.316 16.000 1.00 84.25 177 SER A N 1
ATOM 1409 C CA . SER A 1 177 ? -0.824 3.082 16.610 1.00 84.25 177 SER A CA 1
ATOM 1410 C C . SER A 1 177 ? 0.026 4.348 16.513 1.00 84.25 177 SER A C 1
ATOM 1412 O O . SER A 1 177 ? -0.107 5.145 15.581 1.00 84.25 177 SER A O 1
ATOM 1414 N N . VAL A 1 178 ? 0.884 4.555 17.511 1.00 77.75 178 VAL A N 1
ATOM 1415 C CA . VAL A 1 178 ? 1.769 5.720 17.605 1.00 77.75 178 VAL A CA 1
ATOM 1416 C C . VAL A 1 178 ? 3.187 5.260 17.919 1.00 77.75 178 VAL A C 1
ATOM 1418 O O . VAL A 1 178 ? 3.398 4.429 18.799 1.00 77.75 178 VAL A O 1
ATOM 1421 N N . SER A 1 179 ? 4.166 5.811 17.209 1.00 72.25 179 SER A N 1
ATOM 1422 C CA . SER A 1 179 ? 5.588 5.645 17.501 1.00 72.25 179 SER A CA 1
ATOM 1423 C C . SER A 1 179 ? 6.108 6.859 18.271 1.00 72.25 179 SER A C 1
ATOM 1425 O O . SER A 1 179 ? 5.781 8.001 17.951 1.00 72.25 179 SER A O 1
ATOM 1427 N N . LYS A 1 180 ? 6.946 6.639 19.290 1.00 57.16 180 LYS A N 1
ATOM 1428 C CA . LYS A 1 180 ? 7.510 7.733 20.098 1.00 57.16 180 LYS A CA 1
ATOM 1429 C C . LYS A 1 180 ? 8.365 8.683 19.260 1.00 57.16 180 LYS A C 1
ATOM 1431 O O . LYS A 1 180 ? 8.135 9.884 19.285 1.00 57.16 180 LYS A O 1
ATOM 1436 N N . VAL A 1 181 ? 9.295 8.130 18.486 1.00 58.22 181 VAL A N 1
ATOM 1437 C CA . VAL A 1 181 ? 10.269 8.904 17.699 1.00 58.22 181 VAL A CA 1
ATOM 1438 C C . VAL A 1 181 ? 9.609 9.603 16.508 1.00 58.22 181 VAL A C 1
ATOM 1440 O O . VAL A 1 181 ? 9.979 10.719 16.162 1.00 58.22 181 VAL A O 1
ATOM 1443 N N . LEU A 1 182 ? 8.617 8.965 15.879 1.00 59.41 182 LEU A N 1
ATOM 1444 C CA . LEU A 1 182 ? 7.976 9.515 14.681 1.00 59.41 182 LEU A CA 1
ATOM 1445 C C . LEU A 1 182 ? 6.766 10.399 15.003 1.00 59.41 182 LEU A C 1
ATOM 1447 O O . LEU A 1 182 ? 6.539 11.395 14.313 1.00 59.41 182 LEU A O 1
ATOM 1451 N N . ASN A 1 183 ? 5.982 10.046 16.029 1.00 60.78 183 ASN A N 1
ATOM 1452 C CA . ASN A 1 183 ? 4.687 10.669 16.286 1.00 60.78 183 ASN A CA 1
ATOM 1453 C C . ASN A 1 183 ? 4.668 11.586 17.514 1.00 60.78 183 ASN A C 1
ATOM 1455 O O . ASN A 1 183 ? 4.091 12.669 17.433 1.00 60.78 183 ASN A O 1
ATOM 1459 N N . LEU A 1 184 ? 5.273 11.191 18.641 1.00 61.09 184 LEU A N 1
ATOM 1460 C CA . LEU A 1 184 ? 5.088 11.925 19.901 1.00 61.09 184 LEU A CA 1
ATOM 1461 C C . LEU A 1 184 ? 5.787 13.285 19.925 1.00 61.09 184 LEU A C 1
ATOM 1463 O O . LEU A 1 184 ? 5.183 14.231 20.413 1.00 61.09 184 LEU A O 1
ATOM 1467 N N . ASP A 1 185 ? 6.992 13.421 19.373 1.00 66.19 185 ASP A N 1
ATOM 1468 C CA . ASP A 1 185 ? 7.700 14.711 19.419 1.00 66.19 185 ASP A CA 1
ATOM 1469 C C . ASP A 1 185 ? 7.155 15.711 18.391 1.00 66.19 185 ASP A C 1
ATOM 1471 O O . ASP A 1 185 ? 7.106 16.914 18.640 1.00 66.19 185 ASP A O 1
ATOM 1475 N N . ARG A 1 186 ? 6.687 15.212 17.240 1.00 66.56 186 ARG A N 1
ATOM 1476 C CA . ARG A 1 186 ? 6.236 16.049 16.119 1.00 66.56 186 ARG A CA 1
ATOM 1477 C C . ARG A 1 186 ? 4.732 16.3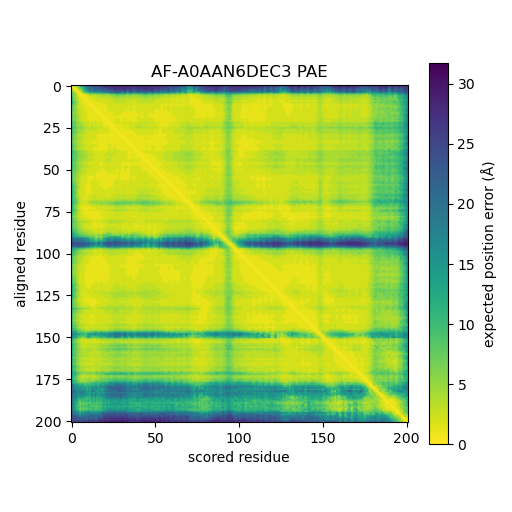28 16.106 1.00 66.56 186 ARG A C 1
ATOM 1479 O O . ARG A 1 186 ? 4.320 17.366 15.599 1.00 66.56 186 ARG A O 1
ATOM 1486 N N . TYR A 1 187 ? 3.911 15.423 16.642 1.00 72.50 187 TYR A N 1
ATOM 1487 C CA . TYR A 1 187 ? 2.444 15.499 16.569 1.00 72.50 187 TYR A CA 1
ATOM 1488 C C . TYR A 1 187 ? 1.767 15.420 17.946 1.00 72.50 187 TYR A C 1
ATOM 1490 O O . TYR A 1 187 ? 0.579 15.094 18.034 1.00 72.50 187 TYR A O 1
ATOM 1498 N N . LYS A 1 188 ? 2.505 15.748 19.019 1.00 75.06 188 LYS A N 1
ATOM 1499 C CA . LYS A 1 188 ? 2.057 15.684 20.420 1.00 75.06 188 LYS A CA 1
ATOM 1500 C C . LYS A 1 188 ? 0.666 16.271 20.638 1.00 75.06 188 LYS A C 1
ATOM 1502 O O . LYS A 1 188 ? -0.206 15.587 21.164 1.00 75.06 188 LYS A O 1
ATOM 1507 N N . 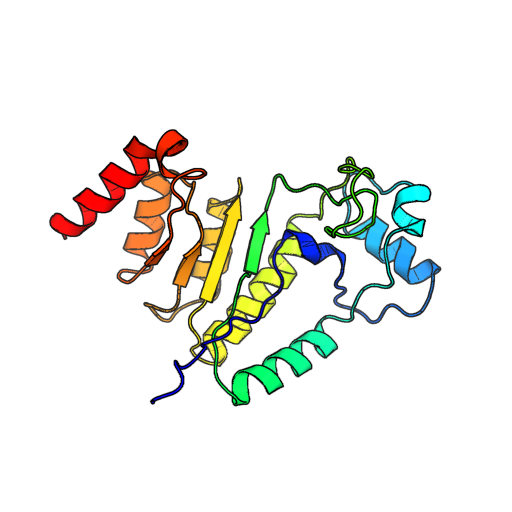ASP A 1 189 ? 0.445 17.500 20.180 1.00 79.00 189 ASP A N 1
ATOM 1508 C CA . ASP A 1 189 ? -0.803 18.233 20.411 1.00 79.00 189 ASP A CA 1
ATOM 1509 C C . ASP A 1 189 ? -1.998 17.557 19.735 1.00 79.00 189 ASP A C 1
ATOM 1511 O O . ASP A 1 189 ? -3.103 17.526 20.276 1.00 79.00 189 ASP A O 1
ATOM 1515 N N . THR A 1 190 ? -1.782 16.977 18.549 1.00 78.56 190 THR A N 1
ATOM 1516 C CA . THR A 1 190 ? -2.826 16.218 17.851 1.00 78.56 190 THR A CA 1
ATOM 1517 C C . THR A 1 190 ? -3.156 14.947 18.621 1.00 78.56 190 THR A C 1
ATOM 1519 O O . THR A 1 190 ? -4.327 14.672 18.866 1.00 78.56 190 THR A O 1
ATOM 1522 N N . LEU A 1 191 ? -2.142 14.198 19.058 1.00 77.44 191 LEU A N 1
ATOM 1523 C CA . LEU A 1 191 ? -2.343 12.965 19.818 1.00 77.44 191 LEU A CA 1
ATOM 1524 C C . LEU A 1 191 ? -2.995 13.214 21.184 1.00 77.44 191 LEU A C 1
ATOM 1526 O O . LEU A 1 191 ? -3.854 12.438 21.596 1.00 77.44 191 LEU A O 1
ATOM 1530 N N . GLN A 1 192 ? -2.656 14.316 21.857 1.00 77.19 192 GLN A N 1
ATOM 1531 C CA . GLN A 1 192 ? -3.321 14.731 23.092 1.00 77.19 192 GLN A CA 1
ATOM 1532 C C . GLN A 1 192 ? -4.809 15.013 22.859 1.00 77.19 192 GLN A C 1
ATOM 1534 O O . GLN A 1 192 ? -5.642 14.474 23.584 1.00 77.19 192 GLN A O 1
ATOM 1539 N N . LYS A 1 193 ? -5.162 15.770 21.809 1.00 78.62 193 LYS A N 1
ATOM 1540 C CA . LYS A 1 193 ? -6.569 16.021 21.443 1.00 78.62 193 LYS A CA 1
ATOM 1541 C C . LYS A 1 193 ? -7.331 14.727 21.141 1.00 78.62 193 LYS A C 1
ATOM 1543 O O . LYS A 1 193 ? -8.461 14.574 21.590 1.00 78.62 193 LYS A O 1
ATOM 1548 N N . ILE A 1 194 ? -6.703 13.779 20.439 1.00 79.69 194 ILE A N 1
ATOM 1549 C CA . ILE A 1 194 ? -7.285 12.455 20.157 1.00 79.69 194 ILE A CA 1
ATOM 1550 C C . ILE A 1 194 ? -7.531 11.667 21.451 1.00 79.69 194 ILE A C 1
ATOM 1552 O O . ILE A 1 194 ? -8.584 11.056 21.608 1.00 79.69 194 ILE A O 1
ATOM 1556 N N . SER A 1 195 ? -6.571 11.678 22.379 1.00 70.88 195 SER A N 1
ATOM 1557 C CA . SER A 1 195 ? -6.678 10.939 23.640 1.00 70.88 195 SER A CA 1
ATOM 1558 C C . SER A 1 195 ? -7.738 11.511 24.580 1.00 70.88 195 SER A C 1
ATOM 1560 O O . SER A 1 195 ? -8.365 10.741 25.298 1.00 70.88 195 SER A O 1
ATOM 1562 N N . ILE A 1 196 ? -7.927 12.834 24.592 1.00 59.66 196 ILE A N 1
ATOM 1563 C CA . ILE A 1 196 ? -8.953 13.500 25.408 1.00 59.66 196 ILE A CA 1
ATOM 1564 C C . ILE A 1 196 ? -10.347 13.228 24.834 1.00 59.66 196 ILE A C 1
ATOM 1566 O O . ILE A 1 196 ? -11.245 12.892 25.592 1.00 59.66 196 ILE A O 1
ATOM 1570 N N . ALA A 1 197 ? -10.509 13.258 23.505 1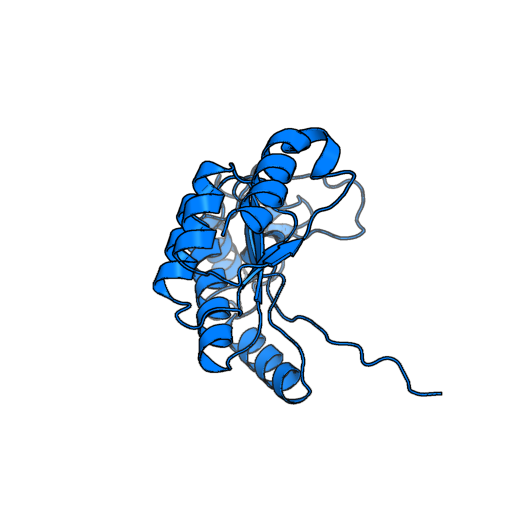.00 57.19 197 ALA A N 1
ATOM 1571 C CA . ALA A 1 197 ? -11.796 13.009 22.850 1.00 57.19 197 ALA A CA 1
ATOM 1572 C C . ALA A 1 197 ? -12.406 11.631 23.167 1.00 57.19 197 ALA A C 1
ATOM 1574 O O . ALA A 1 197 ? -13.621 11.483 23.130 1.00 57.19 197 ALA A O 1
ATOM 1575 N N . LYS A 1 198 ? -11.586 10.627 23.512 1.00 52.38 198 LYS A N 1
ATOM 1576 C CA . LYS A 1 198 ? -12.073 9.322 23.991 1.00 52.38 198 LYS A CA 1
ATOM 1577 C C . LYS A 1 198 ? -12.769 9.372 25.355 1.00 52.38 198 LYS A C 1
ATOM 1579 O O . LYS A 1 198 ? -13.461 8.419 25.683 1.00 52.38 198 LYS A O 1
ATOM 1584 N N . ASN A 1 199 ? -12.554 10.422 26.144 1.00 42.34 199 ASN A N 1
ATOM 1585 C CA . ASN A 1 199 ? -13.143 10.570 27.475 1.00 42.34 199 ASN A CA 1
ATOM 1586 C C . ASN A 1 199 ? -14.439 11.403 27.466 1.00 42.34 199 ASN A C 1
ATOM 1588 O O . ASN A 1 199 ? -15.100 11.470 28.498 1.00 42.34 199 ASN A O 1
ATOM 1592 N N . ASP A 1 200 ? -14.787 12.018 26.328 1.00 40.41 200 ASP A N 1
ATOM 1593 C CA . ASP A 1 200 ? -15.930 12.934 26.174 1.00 40.41 200 ASP A CA 1
ATOM 1594 C C . ASP A 1 200 ? -17.063 12.362 25.283 1.00 40.41 200 ASP A C 1
ATOM 1596 O O . ASP A 1 200 ? -18.021 13.073 24.973 1.00 40.41 200 ASP A O 1
ATOM 1600 N N . ILE A 1 201 ? -16.950 11.100 24.844 1.00 39.81 201 ILE A N 1
ATOM 1601 C CA . ILE A 1 201 ? -17.956 10.346 24.064 1.00 39.81 201 ILE A CA 1
ATOM 1602 C C . ILE A 1 201 ? -18.467 9.196 24.928 1.00 39.81 201 ILE A C 1
ATOM 1604 O O . ILE A 1 201 ? -19.699 8.977 24.933 1.00 39.81 201 ILE A O 1
#

Radius of gyration: 18.25 Å; Cα contacts (8 Å, |Δi|>4): 312; chains: 1; bounding box: 43×42×51 Å

pLDDT: mean 89.2, std 13.83, range [39.81, 98.75]

InterPro domains:
  IPR001130 3'-5' ssDNA/RNA exonuclease TatD-like [PF01026] (5-189)
  IPR032466 Metal-dependent hydrolase [SSF51556] (3-190)
  IPR053044 Metallo-dependent Hydrolase/TatD-type [PTHR47345] (4-193)